Protein AF-L1IPC9-F1 (afdb_monomer)

Solvent-accessible surface area (backbone atoms only — not comparable to full-atom values): 10866 Å² total; per-residue (Å²): 131,54,62,37,58,55,37,50,68,76,40,46,69,51,54,51,52,39,42,67,74,46,66,29,32,44,68,59,52,41,53,51,52,13,59,72,69,74,42,89,61,59,70,70,60,50,30,58,56,40,72,48,65,81,76,78,36,80,90,51,86,54,63,48,53,70,66,34,49,53,52,27,55,49,71,67,50,52,89,88,63,55,58,67,61,53,51,51,51,43,51,54,53,39,51,42,52,53,47,21,54,51,37,42,66,71,31,44,66,58,53,46,51,50,34,64,76,57,67,24,33,46,71,48,50,40,52,51,51,18,63,67,37,62,84,95,44,49,64,43,84,74,62,90,60,46,61,30,59,64,46,68,50,58,85,85,58,61,55,53,57,61,66,38,49,51,51,33,48,46,76,66,51,52,86,84,65,48,42,70,61,50,48,50,54,60,71,67,55,78,118

Mean predicted aligned error: 4.65 Å

Organism: Guillardia theta (strain CCMP2712) (NCBI:txid905079)

Sequence (191 aa):
MSNADAIMKEINSEVDTFYNLSEGHIEYINHLFSEMAGQMIPPPTVFELLGVDPKSFAGKVPIATKEQFVNAIHKSIDDSDTVDQYKKVFNNQTTRLSHAKKVLGEIKDTVNSFHSKVGGDLAKIEGLFCSMAPEPNTGKPMPPGMVNALLRVSPEAKTCSAEELLACFERNLDPSDTSEELIKKINQFQP

Foldseek 3Di:
DAPLVVLCVLCVVLLVLQCVLCVQQLVLLQQLVCVLVVHRDDSVVSCVLLVHDPVVQVPHGDGGDSVSSSSSSSVSDDNPDDNVSNVVSSVVSSLLSVLLVVLLVLCLVLLVVLCVVVVQFLVLVQQLVLCVDDPPSRRPGDDQQVSCVLLVHDSPDRGDDSVSSSVSSSVPDDSPDHSVVSSVSSVPRDD

Structure (mmCIF, N/CA/C/O backbone):
data_AF-L1IPC9-F1
#
_entry.id   AF-L1IPC9-F1
#
loop_
_atom_site.group_PDB
_atom_site.id
_atom_site.type_symbol
_atom_site.label_atom_id
_atom_site.label_alt_id
_atom_site.label_comp_id
_atom_site.label_asym_id
_atom_site.label_entity_id
_atom_site.label_seq_id
_atom_site.pdbx_PDB_ins_code
_atom_site.Cartn_x
_atom_site.Cartn_y
_atom_site.Cartn_z
_atom_site.occupancy
_atom_site.B_iso_or_equiv
_atom_site.auth_seq_id
_atom_site.auth_comp_id
_atom_site.auth_asym_id
_atom_site.auth_atom_id
_atom_site.pdbx_PDB_model_num
ATOM 1 N N . MET A 1 1 ? 18.654 -4.590 -30.081 1.00 70.38 1 MET A N 1
ATOM 2 C CA . MET A 1 1 ? 18.198 -4.466 -28.684 1.00 70.38 1 MET A CA 1
ATOM 3 C C . MET A 1 1 ? 17.092 -3.438 -28.716 1.00 70.38 1 MET A C 1
ATOM 5 O O . MET A 1 1 ? 17.341 -2.373 -29.273 1.00 70.38 1 MET A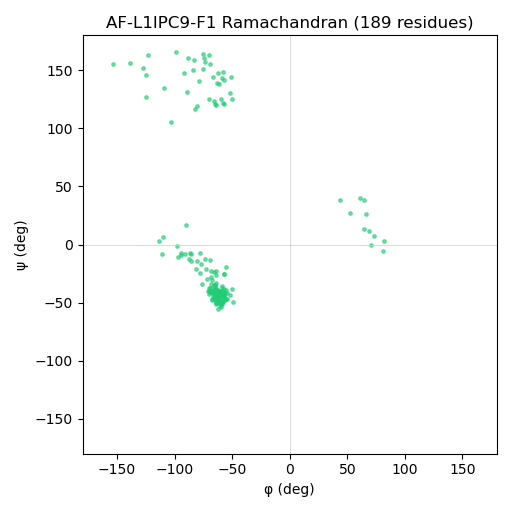 O 1
ATOM 9 N N . SER A 1 2 ? 15.879 -3.797 -28.300 1.00 90.38 2 SER A N 1
ATOM 10 C CA . SER A 1 2 ? 14.764 -2.839 -28.266 1.00 90.38 2 SER A CA 1
ATOM 11 C C . SER A 1 2 ? 14.989 -1.794 -27.162 1.00 90.38 2 SER A C 1
ATOM 13 O O . SER A 1 2 ? 15.823 -2.022 -26.279 1.00 90.38 2 SER A O 1
ATOM 15 N N . ASN A 1 3 ? 14.268 -0.664 -27.197 1.00 92.75 3 ASN A N 1
ATOM 16 C CA . ASN A 1 3 ? 14.303 0.312 -26.097 1.00 92.75 3 ASN A CA 1
ATOM 17 C C . ASN A 1 3 ? 13.904 -0.355 -24.769 1.00 92.75 3 ASN A C 1
ATOM 19 O O . ASN A 1 3 ? 14.593 -0.204 -23.763 1.00 92.75 3 ASN A O 1
ATOM 23 N N . ALA A 1 4 ? 12.866 -1.196 -24.813 1.00 93.69 4 ALA A N 1
ATOM 24 C CA . ALA A 1 4 ? 12.406 -1.995 -23.684 1.00 93.69 4 ALA A CA 1
ATOM 25 C C . ALA A 1 4 ? 13.514 -2.870 -23.081 1.00 93.69 4 ALA A C 1
ATOM 27 O O . ALA A 1 4 ? 13.720 -2.842 -21.871 1.00 93.69 4 ALA A O 1
ATOM 28 N N . ASP A 1 5 ? 14.290 -3.587 -23.901 1.00 94.44 5 ASP A N 1
ATOM 29 C CA . ASP A 1 5 ? 15.387 -4.426 -23.393 1.00 94.44 5 ASP A CA 1
ATOM 30 C C . ASP A 1 5 ? 16.490 -3.594 -22.722 1.00 94.44 5 ASP A C 1
ATOM 32 O O . ASP A 1 5 ? 17.063 -4.013 -21.714 1.00 94.44 5 ASP A O 1
ATOM 36 N N . ALA A 1 6 ? 16.797 -2.418 -23.282 1.00 94.44 6 ALA A N 1
ATOM 37 C CA . ALA A 1 6 ? 17.800 -1.516 -22.728 1.00 94.44 6 ALA A CA 1
ATOM 38 C C . ALA A 1 6 ? 17.340 -0.933 -21.384 1.00 94.44 6 ALA A C 1
ATOM 40 O O . ALA A 1 6 ? 18.093 -0.976 -20.412 1.00 94.44 6 ALA A O 1
ATOM 41 N N . ILE A 1 7 ? 16.094 -0.459 -21.305 1.00 96.25 7 ILE A N 1
ATOM 42 C CA . ILE A 1 7 ? 15.516 0.086 -20.074 1.00 96.25 7 ILE A CA 1
ATOM 43 C C . ILE A 1 7 ? 15.412 -0.998 -19.003 1.00 96.25 7 ILE A C 1
ATOM 45 O O . ILE A 1 7 ? 15.911 -0.796 -17.898 1.00 96.25 7 ILE A O 1
ATOM 49 N N . MET A 1 8 ? 14.854 -2.166 -19.333 1.00 96.50 8 MET A N 1
ATOM 50 C CA . MET A 1 8 ? 14.695 -3.277 -18.387 1.00 96.50 8 MET A CA 1
ATOM 51 C C . MET A 1 8 ? 16.018 -3.716 -17.769 1.00 96.50 8 MET A C 1
ATOM 53 O O . MET A 1 8 ? 16.076 -4.009 -16.575 1.00 96.50 8 MET A O 1
ATOM 57 N N . LYS A 1 9 ? 17.100 -3.716 -18.553 1.00 96.31 9 LYS A N 1
ATOM 58 C CA . LYS A 1 9 ? 18.439 -4.020 -18.044 1.00 96.31 9 LYS A CA 1
ATOM 59 C C . LYS A 1 9 ? 18.900 -3.015 -16.980 1.00 96.31 9 LYS A C 1
ATOM 61 O O . LYS A 1 9 ? 19.520 -3.422 -16.001 1.00 96.31 9 LYS A O 1
ATOM 66 N N . GLU A 1 10 ? 18.598 -1.734 -17.165 1.00 97.38 10 GLU A N 1
ATOM 67 C CA . GLU A 1 10 ? 19.034 -0.645 -16.281 1.00 97.38 10 GLU A CA 1
ATOM 68 C C . GLU A 1 10 ? 18.176 -0.481 -15.019 1.00 97.38 10 GLU A C 1
ATOM 70 O O . GLU A 1 10 ? 18.649 0.119 -14.052 1.00 97.38 10 GLU A O 1
ATOM 75 N N . ILE A 1 11 ? 16.936 -0.990 -15.020 1.00 96.88 11 ILE A N 1
ATOM 76 C CA . ILE A 1 11 ? 15.986 -0.872 -13.895 1.00 96.88 11 ILE A CA 1
ATOM 77 C C . ILE A 1 11 ? 15.728 -2.195 -13.162 1.00 96.88 11 ILE A C 1
ATOM 79 O O . ILE A 1 11 ? 14.842 -2.278 -12.312 1.00 96.88 11 ILE A O 1
ATOM 83 N N . ASN A 1 12 ? 16.460 -3.261 -13.496 1.00 96.00 12 ASN A N 1
ATOM 84 C CA . ASN A 1 12 ? 16.191 -4.594 -12.955 1.00 96.00 12 ASN A CA 1
ATOM 85 C C . ASN A 1 12 ? 16.266 -4.639 -11.415 1.00 96.00 12 ASN A C 1
ATOM 87 O O . ASN A 1 12 ? 15.481 -5.335 -10.774 1.00 96.00 12 ASN A O 1
ATOM 91 N N . SER A 1 13 ? 17.175 -3.874 -10.803 1.00 96.44 13 SER A N 1
ATOM 92 C CA . SER A 1 13 ? 17.264 -3.756 -9.341 1.00 96.44 13 SER A CA 1
ATOM 93 C C . SER A 1 13 ? 16.020 -3.124 -8.714 1.00 96.44 13 SER A C 1
ATOM 95 O O . SER A 1 13 ? 15.565 -3.556 -7.654 1.00 96.44 13 SER A O 1
ATOM 97 N N . GLU A 1 14 ? 15.467 -2.103 -9.357 1.00 97.19 14 GLU A N 1
ATOM 98 C CA . GLU A 1 14 ? 14.291 -1.358 -8.926 1.00 97.19 14 GLU A CA 1
ATOM 99 C C . GLU A 1 14 ? 13.030 -2.220 -9.043 1.00 97.19 14 GLU A C 1
ATOM 101 O O . GLU A 1 14 ? 12.235 -2.277 -8.102 1.00 97.19 14 GLU A O 1
ATOM 106 N N . VAL A 1 15 ? 12.904 -2.962 -10.150 1.00 96.94 15 VAL A N 1
ATOM 107 C CA . VAL A 1 15 ? 11.853 -3.968 -10.370 1.00 96.94 15 VAL A CA 1
ATOM 108 C C . VAL A 1 15 ? 11.883 -5.023 -9.263 1.00 96.94 15 VAL A C 1
ATOM 110 O O . VAL A 1 15 ? 10.853 -5.300 -8.645 1.00 96.94 15 VAL A O 1
ATOM 113 N N . ASP A 1 16 ? 13.063 -5.567 -8.958 1.00 96.94 16 ASP A N 1
ATOM 114 C CA . ASP A 1 16 ? 13.240 -6.584 -7.918 1.00 96.94 16 ASP A CA 1
ATOM 115 C C . ASP A 1 16 ? 12.907 -6.053 -6.522 1.00 96.94 16 ASP A C 1
ATOM 117 O O . ASP A 1 16 ? 12.197 -6.705 -5.754 1.00 96.94 16 ASP A O 1
ATOM 121 N N . THR A 1 17 ? 13.386 -4.851 -6.204 1.00 97.06 17 THR A N 1
ATOM 122 C CA . THR A 1 17 ? 13.129 -4.193 -4.918 1.00 97.06 17 THR A CA 1
ATOM 123 C C . THR A 1 17 ? 11.636 -3.955 -4.721 1.00 97.06 17 THR A C 1
ATOM 125 O O . THR A 1 17 ? 11.080 -4.315 -3.682 1.00 97.06 17 THR A O 1
ATOM 128 N N . PHE A 1 18 ? 10.965 -3.401 -5.732 1.00 97.50 18 PHE A N 1
ATOM 129 C CA . PHE A 1 18 ? 9.531 -3.155 -5.674 1.00 97.50 18 PHE A CA 1
ATOM 130 C C . PHE A 1 18 ? 8.726 -4.448 -5.569 1.00 97.50 18 PHE A C 1
ATOM 132 O O . PHE A 1 18 ? 7.817 -4.533 -4.742 1.00 97.50 18 PHE A O 1
ATOM 139 N N . TYR A 1 19 ? 9.051 -5.468 -6.366 1.00 96.94 19 TYR A N 1
ATOM 140 C CA . TYR A 1 19 ? 8.331 -6.737 -6.316 1.00 96.94 19 TYR A CA 1
ATOM 141 C C . TYR A 1 19 ? 8.461 -7.404 -4.941 1.00 96.94 19 TYR A C 1
ATOM 143 O O . TYR A 1 19 ? 7.468 -7.864 -4.385 1.00 96.94 19 TYR A O 1
ATOM 151 N N . ASN A 1 20 ? 9.660 -7.400 -4.354 1.00 95.88 20 ASN A N 1
ATOM 152 C CA . ASN A 1 20 ? 9.884 -7.975 -3.028 1.00 95.88 20 ASN A CA 1
ATOM 153 C C . ASN A 1 20 ? 9.134 -7.214 -1.926 1.00 95.88 20 ASN A C 1
ATOM 155 O O . ASN A 1 20 ? 8.606 -7.838 -1.014 1.00 95.88 20 ASN A O 1
ATOM 159 N N . LEU A 1 21 ? 9.059 -5.881 -2.011 1.00 94.38 21 LEU A N 1
ATOM 160 C CA . LEU A 1 21 ? 8.292 -5.073 -1.058 1.00 94.38 21 LEU A CA 1
ATOM 161 C C . LEU A 1 21 ? 6.781 -5.246 -1.234 1.00 94.38 21 LEU A C 1
ATOM 163 O O . LEU A 1 21 ? 6.043 -5.281 -0.255 1.00 94.38 21 LEU A O 1
ATOM 167 N N . SER A 1 22 ? 6.307 -5.314 -2.475 1.00 93.81 22 SER A N 1
ATOM 168 C CA . SER A 1 22 ? 4.881 -5.451 -2.781 1.00 93.81 22 SER A CA 1
ATOM 169 C C . SER A 1 22 ? 4.372 -6.878 -2.664 1.00 93.81 22 SER A C 1
ATOM 171 O O . SER A 1 22 ? 3.162 -7.067 -2.676 1.00 93.81 22 SER A O 1
ATOM 173 N N . GLU A 1 23 ? 5.262 -7.869 -2.592 1.00 93.06 23 GLU A N 1
ATOM 174 C CA . GLU A 1 23 ? 4.936 -9.299 -2.564 1.00 93.06 23 GLU A CA 1
ATOM 175 C C . GLU A 1 23 ? 4.011 -9.719 -3.724 1.00 93.06 23 GLU A C 1
ATOM 177 O O . GLU A 1 23 ? 3.237 -10.667 -3.623 1.00 93.06 23 GLU A O 1
ATOM 182 N N . GLY A 1 24 ? 4.075 -8.988 -4.843 1.00 92.19 24 GLY A N 1
ATOM 183 C CA . GLY A 1 24 ? 3.225 -9.209 -6.011 1.00 92.19 24 GLY A CA 1
ATOM 184 C C . GLY A 1 24 ? 1.765 -8.767 -5.846 1.00 92.19 24 GLY A C 1
ATOM 185 O O . GLY A 1 24 ? 0.956 -9.042 -6.733 1.00 92.19 24 GLY A O 1
ATOM 186 N N . HIS A 1 25 ? 1.390 -8.089 -4.755 1.00 91.25 25 HIS A N 1
ATOM 187 C CA . HIS A 1 25 ? 0.023 -7.604 -4.558 1.00 91.25 25 HIS A CA 1
ATOM 188 C C . HIS A 1 25 ? -0.407 -6.672 -5.698 1.00 91.25 25 HIS A C 1
ATOM 190 O O . HIS A 1 25 ? 0.197 -5.619 -5.933 1.00 91.25 25 HIS A O 1
ATOM 196 N N . ILE A 1 26 ? -1.498 -7.038 -6.380 1.00 90.81 26 ILE A N 1
ATOM 197 C CA . ILE A 1 26 ? -1.935 -6.335 -7.595 1.00 90.81 26 ILE A CA 1
ATOM 198 C C . ILE A 1 26 ? -2.325 -4.883 -7.317 1.00 90.81 26 ILE A C 1
ATOM 200 O O . ILE A 1 26 ? -2.180 -4.036 -8.188 1.00 90.81 26 ILE A O 1
ATOM 204 N N . GLU A 1 27 ? -2.752 -4.557 -6.104 1.00 88.44 27 GLU A N 1
ATOM 205 C CA . GLU A 1 27 ? -3.030 -3.175 -5.728 1.00 88.44 27 GLU A CA 1
ATOM 206 C C . GLU A 1 27 ? -1.796 -2.269 -5.836 1.00 88.44 27 GLU A C 1
ATOM 208 O O . GLU A 1 27 ? -1.854 -1.223 -6.483 1.00 88.44 27 GLU A O 1
ATOM 213 N N . TYR A 1 28 ? -0.663 -2.681 -5.262 1.00 92.44 28 TYR A N 1
ATOM 214 C CA . TYR A 1 28 ? 0.574 -1.906 -5.351 1.00 92.44 28 TYR A CA 1
ATOM 215 C C . TYR A 1 28 ? 1.070 -1.834 -6.794 1.00 92.44 28 TYR A C 1
ATOM 217 O O . TYR A 1 28 ? 1.488 -0.770 -7.249 1.00 92.44 28 TYR A O 1
ATOM 225 N N . ILE A 1 29 ? 0.959 -2.940 -7.534 1.00 94.94 29 ILE A N 1
ATOM 226 C CA . ILE A 1 29 ? 1.291 -2.984 -8.961 1.00 94.94 29 ILE A CA 1
ATOM 227 C C . ILE A 1 29 ? 0.397 -2.023 -9.766 1.00 94.94 29 ILE A C 1
ATOM 229 O O . ILE A 1 29 ? 0.891 -1.306 -10.631 1.00 94.94 29 ILE A O 1
ATOM 233 N N . ASN A 1 30 ? -0.900 -1.942 -9.460 1.00 93.00 30 ASN A N 1
ATOM 234 C CA . ASN A 1 30 ? -1.822 -1.019 -10.119 1.00 93.00 30 ASN A CA 1
ATOM 235 C C . ASN A 1 30 ? -1.454 0.447 -9.853 1.00 93.00 30 ASN A C 1
ATOM 237 O O . ASN A 1 30 ? -1.492 1.265 -10.771 1.00 93.00 30 ASN A O 1
ATOM 241 N N . HIS A 1 31 ? -1.054 0.782 -8.623 1.00 92.25 31 HIS A N 1
ATOM 242 C CA . HIS A 1 31 ? -0.553 2.121 -8.305 1.00 92.25 31 HIS A CA 1
ATOM 243 C C . HIS A 1 31 ? 0.724 2.462 -9.075 1.00 92.25 31 HIS A C 1
ATOM 245 O O . HIS A 1 31 ? 0.827 3.571 -9.594 1.00 92.25 31 HIS A O 1
ATOM 251 N N . LEU A 1 32 ? 1.653 1.510 -9.195 1.00 95.56 32 LEU A N 1
ATOM 252 C CA . LEU A 1 32 ? 2.869 1.683 -9.987 1.00 95.56 32 LEU A CA 1
ATOM 253 C C . LEU A 1 32 ? 2.537 1.981 -11.454 1.00 95.56 32 LEU A C 1
ATOM 255 O O . LEU A 1 32 ? 2.976 3.003 -11.974 1.00 95.56 32 LEU A O 1
ATOM 259 N N . PHE A 1 33 ? 1.722 1.144 -12.103 1.00 95.06 33 PHE A N 1
ATOM 260 C CA . PHE A 1 33 ? 1.350 1.362 -13.504 1.00 95.06 33 PHE A CA 1
ATOM 261 C C . PHE A 1 33 ? 0.535 2.643 -13.704 1.00 95.06 33 PHE A C 1
ATOM 263 O O . PHE A 1 33 ? 0.718 3.331 -14.704 1.00 95.06 33 PHE A O 1
ATOM 270 N N . SER A 1 34 ? -0.320 3.005 -12.746 1.00 94.06 34 SER A N 1
ATOM 271 C CA . SER A 1 34 ? -1.052 4.274 -12.796 1.00 94.06 34 SER A CA 1
ATOM 272 C C . SER A 1 34 ? -0.115 5.485 -12.737 1.00 94.06 34 SER A C 1
ATOM 274 O O . SER A 1 34 ? -0.321 6.462 -13.454 1.00 94.06 34 SER A O 1
ATOM 276 N N . GLU A 1 35 ? 0.939 5.432 -11.916 1.00 93.81 35 GLU A N 1
ATOM 277 C CA . GLU A 1 35 ? 1.947 6.498 -11.886 1.00 93.81 35 GLU A CA 1
ATOM 278 C C . GLU A 1 35 ? 2.774 6.527 -13.178 1.00 93.81 35 GLU A C 1
ATOM 280 O O . GLU A 1 35 ? 2.999 7.609 -13.715 1.00 93.81 35 GLU A O 1
ATOM 285 N N . MET A 1 36 ? 3.153 5.363 -13.721 1.00 92.88 36 MET A N 1
ATOM 286 C CA . MET A 1 36 ? 3.843 5.272 -15.017 1.00 92.88 36 MET A CA 1
ATOM 287 C C . MET A 1 36 ? 3.014 5.894 -16.147 1.00 92.88 36 MET A C 1
ATOM 289 O O . MET A 1 36 ? 3.539 6.674 -16.935 1.00 92.88 36 MET A O 1
ATOM 293 N N . ALA A 1 37 ? 1.709 5.615 -16.187 1.00 91.38 37 ALA A N 1
ATOM 294 C CA . ALA A 1 37 ? 0.798 6.167 -17.188 1.00 91.38 37 ALA A CA 1
ATOM 295 C C . ALA A 1 37 ? 0.375 7.623 -16.917 1.00 91.38 37 ALA A C 1
ATOM 297 O O . ALA A 1 37 ? -0.333 8.216 -17.733 1.00 91.38 37 ALA A O 1
ATOM 298 N N . GLY A 1 38 ? 0.741 8.193 -15.762 1.00 90.38 38 GLY A N 1
ATOM 299 C CA . GLY A 1 38 ? 0.318 9.530 -15.335 1.00 90.38 38 GLY A CA 1
ATOM 300 C C . GLY A 1 38 ? -1.191 9.673 -15.087 1.00 90.38 38 GLY A C 1
ATOM 301 O O . GLY A 1 38 ? -1.692 10.792 -14.975 1.00 90.38 38 GLY A O 1
ATOM 302 N N . GLN A 1 39 ? -1.927 8.563 -15.015 1.00 91.75 39 GLN A N 1
ATOM 303 C CA . GLN A 1 39 ? -3.374 8.526 -14.822 1.00 91.75 39 GLN A CA 1
ATOM 304 C C . GLN A 1 39 ? -3.795 7.223 -14.146 1.00 91.75 39 GLN A C 1
ATOM 306 O O . GLN A 1 39 ? -3.128 6.200 -14.263 1.00 91.75 39 GLN A O 1
ATOM 311 N N . MET A 1 40 ? -4.936 7.242 -13.460 1.00 89.94 40 MET A N 1
ATOM 312 C CA . MET A 1 40 ? -5.465 6.039 -12.822 1.00 89.94 40 MET A CA 1
ATOM 313 C C . MET A 1 40 ? -5.828 4.988 -13.873 1.00 89.94 40 MET A C 1
ATOM 315 O O . MET A 1 40 ? -6.710 5.213 -14.704 1.00 89.94 40 MET A O 1
ATOM 319 N N . ILE A 1 41 ? -5.187 3.824 -13.792 1.00 91.31 41 ILE A N 1
ATOM 320 C CA . ILE A 1 41 ? -5.518 2.681 -14.635 1.00 91.31 41 ILE A CA 1
ATOM 321 C C . ILE A 1 41 ? -6.606 1.849 -13.939 1.00 91.31 41 ILE A C 1
ATOM 323 O O . ILE A 1 41 ? -6.490 1.526 -12.751 1.00 91.31 41 ILE A O 1
ATOM 327 N N . PRO A 1 42 ? -7.689 1.488 -14.647 1.00 88.31 42 PRO A N 1
ATOM 328 C CA . PRO A 1 42 ? -8.693 0.585 -14.108 1.00 88.31 42 PRO A CA 1
ATOM 329 C C . PRO A 1 42 ? -8.092 -0.798 -13.790 1.00 88.31 42 PRO A C 1
ATOM 331 O O . PRO A 1 42 ? -7.377 -1.352 -14.628 1.00 88.31 42 PRO A O 1
ATOM 334 N N . PRO A 1 43 ? -8.447 -1.434 -12.654 1.00 86.62 43 PRO A N 1
ATOM 335 C CA . PRO A 1 43 ? -7.939 -2.763 -12.303 1.00 86.62 43 PRO A CA 1
ATOM 336 C C . PRO A 1 43 ? -8.066 -3.834 -13.407 1.00 86.62 43 PRO A C 1
ATOM 338 O O . PRO A 1 43 ? -7.117 -4.598 -13.575 1.00 86.62 43 PRO A O 1
ATOM 341 N N . PRO A 1 44 ? -9.157 -3.891 -14.210 1.00 88.56 44 PRO A N 1
ATOM 342 C CA . PRO A 1 44 ? -9.254 -4.830 -15.332 1.00 88.56 44 PRO A CA 1
ATOM 343 C C . PRO A 1 44 ? -8.107 -4.725 -16.341 1.00 88.56 44 PRO A C 1
ATOM 345 O O . PRO A 1 44 ? -7.608 -5.749 -16.799 1.00 88.56 44 PRO A O 1
ATOM 348 N N . THR A 1 45 ? -7.651 -3.508 -16.639 1.00 90.94 45 THR A N 1
ATOM 349 C CA . THR A 1 45 ? -6.545 -3.264 -17.572 1.00 90.94 45 THR A CA 1
ATOM 350 C C . THR A 1 45 ? -5.221 -3.776 -17.006 1.00 90.94 45 THR A C 1
ATOM 352 O O . THR A 1 45 ? -4.422 -4.355 -17.736 1.00 90.94 45 THR A O 1
ATOM 355 N N . VAL A 1 46 ? -4.997 -3.639 -15.695 1.00 91.88 46 VAL A N 1
ATOM 356 C CA . VAL A 1 46 ? -3.795 -4.189 -15.046 1.00 91.88 46 VAL A CA 1
ATOM 357 C C . VAL A 1 46 ? -3.825 -5.715 -14.996 1.00 91.88 46 VAL A C 1
ATOM 359 O O . VAL A 1 46 ? -2.795 -6.344 -15.226 1.00 91.88 46 VAL A O 1
ATOM 362 N N . PHE A 1 47 ? -4.989 -6.331 -14.768 1.00 91.50 47 PHE A N 1
ATOM 363 C CA . PHE A 1 47 ? -5.121 -7.789 -14.861 1.00 91.50 47 PHE A CA 1
ATOM 364 C C . PHE A 1 47 ? -4.791 -8.303 -16.266 1.00 91.50 47 PHE A C 1
ATOM 366 O O . PHE A 1 47 ? -4.048 -9.275 -16.396 1.00 91.50 47 PHE A O 1
ATOM 373 N N . GLU A 1 48 ? -5.286 -7.631 -17.308 1.00 91.44 48 GLU A N 1
ATOM 374 C CA . GLU A 1 48 ? -4.970 -7.964 -18.699 1.00 91.44 48 GLU A CA 1
ATOM 375 C C . GLU A 1 48 ? -3.471 -7.819 -18.992 1.00 91.44 48 GLU A C 1
ATOM 377 O O . GLU A 1 48 ? -2.856 -8.741 -19.533 1.00 91.44 48 GLU A O 1
ATOM 382 N N . LEU A 1 49 ? -2.860 -6.710 -18.565 1.00 92.38 49 LEU A N 1
ATOM 383 C CA . LEU A 1 49 ? -1.432 -6.451 -18.756 1.00 92.38 49 LEU A CA 1
ATOM 384 C C . LEU A 1 49 ? -0.555 -7.525 -18.088 1.00 92.38 49 LEU A C 1
ATOM 386 O O . LEU A 1 49 ? 0.392 -8.030 -18.700 1.00 92.38 49 LEU A O 1
ATOM 390 N N . LEU A 1 50 ? -0.910 -7.912 -16.859 1.00 92.94 50 LEU A N 1
ATOM 391 C CA . LEU A 1 50 ? -0.249 -8.977 -16.098 1.00 92.94 50 LEU A CA 1
ATOM 392 C C . LEU A 1 50 ?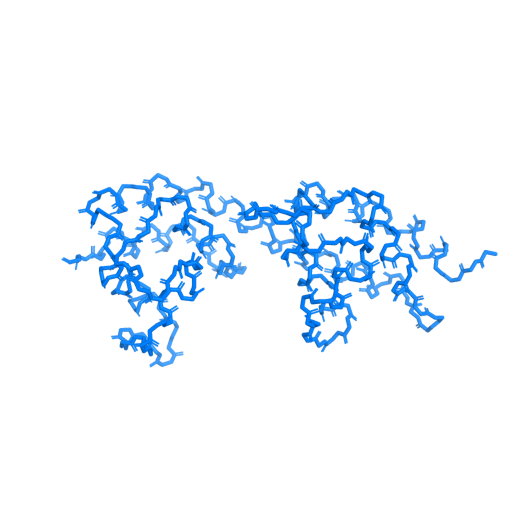 -0.580 -10.385 -16.622 1.00 92.94 50 LEU A C 1
ATOM 394 O O . LEU A 1 50 ? 0.073 -11.352 -16.227 1.00 92.94 50 LEU A O 1
ATOM 398 N N . GLY A 1 51 ? -1.583 -10.524 -17.495 1.00 89.81 51 GLY A N 1
ATOM 399 C CA . GLY A 1 51 ? -2.068 -11.816 -17.973 1.00 89.81 51 GLY A CA 1
ATOM 400 C C . GLY A 1 51 ? -2.675 -12.669 -16.859 1.00 89.81 51 GLY A C 1
ATOM 401 O O . GLY A 1 51 ? -2.453 -13.881 -16.823 1.00 89.81 51 GLY A O 1
ATOM 402 N N . VAL A 1 52 ? -3.395 -12.044 -15.923 1.00 86.25 52 VAL A N 1
ATOM 403 C CA . VAL A 1 52 ? -4.017 -12.732 -14.788 1.00 86.25 52 VAL A CA 1
ATOM 404 C C . VAL A 1 52 ? -5.531 -12.780 -14.946 1.00 86.25 52 VAL A C 1
ATOM 406 O O . VAL A 1 52 ? -6.160 -11.773 -15.255 1.00 86.25 52 VAL A O 1
ATOM 409 N N . ASP A 1 53 ? -6.130 -13.945 -14.695 1.00 83.69 53 ASP A N 1
ATOM 410 C CA . ASP A 1 53 ? -7.584 -14.090 -14.651 1.00 83.69 53 ASP A CA 1
ATOM 411 C C . ASP A 1 53 ? -8.109 -13.664 -13.267 1.00 83.69 53 ASP A C 1
ATOM 413 O O . ASP A 1 53 ? -7.826 -14.335 -12.277 1.00 83.69 53 ASP A O 1
ATOM 417 N N . PRO A 1 54 ? -8.934 -12.608 -13.150 1.00 74.31 54 PRO A N 1
ATOM 418 C CA . PRO A 1 54 ? -9.500 -12.192 -11.866 1.00 74.31 54 PRO A CA 1
ATOM 419 C C . PRO A 1 54 ? -10.291 -13.305 -11.160 1.00 74.31 54 PRO A C 1
ATOM 421 O O . PRO A 1 54 ? -10.419 -13.310 -9.933 1.00 74.31 54 PRO A O 1
ATOM 424 N N . LYS A 1 55 ? -10.820 -14.275 -11.918 1.00 78.62 55 LYS A N 1
ATOM 425 C CA . LYS A 1 55 ? -11.566 -15.417 -11.375 1.00 78.62 55 LYS A CA 1
ATOM 426 C C . LYS A 1 55 ? -10.665 -16.425 -10.667 1.00 78.62 55 LYS A C 1
ATOM 428 O O . LYS A 1 55 ? -11.161 -17.165 -9.817 1.00 78.62 55 LYS A O 1
ATOM 433 N N . SER A 1 56 ? -9.360 -16.445 -10.954 1.00 74.25 56 SER A N 1
ATOM 434 C CA . SER A 1 56 ? -8.427 -17.381 -10.315 1.00 74.25 56 SER A CA 1
ATOM 435 C C . SER A 1 56 ? -8.193 -17.079 -8.836 1.00 74.25 56 SER A C 1
ATOM 437 O O . SER A 1 56 ? -7.643 -17.912 -8.119 1.00 74.25 56 SER A O 1
ATOM 439 N N . PHE A 1 57 ? -8.611 -15.905 -8.358 1.00 70.75 57 PHE A N 1
ATOM 440 C CA . PHE A 1 57 ? -8.330 -15.479 -6.994 1.00 70.75 57 PHE A CA 1
ATOM 441 C C . PHE A 1 57 ? -9.338 -15.970 -5.957 1.00 70.75 57 PHE A C 1
ATOM 443 O O . PHE A 1 57 ? -9.011 -15.931 -4.781 1.00 70.75 57 PHE A O 1
ATOM 450 N N . ALA A 1 58 ? -10.513 -16.487 -6.339 1.00 64.81 58 ALA A N 1
ATOM 451 C CA . ALA A 1 58 ? -11.475 -17.132 -5.426 1.00 64.81 58 ALA A CA 1
ATOM 452 C C . ALA A 1 58 ? -11.711 -16.389 -4.083 1.00 64.81 58 ALA A C 1
ATOM 454 O O . ALA A 1 58 ? -11.817 -17.015 -3.029 1.00 64.81 58 ALA A O 1
ATOM 455 N N . GLY A 1 59 ? -11.750 -15.051 -4.107 1.00 62.34 59 GLY A N 1
ATOM 456 C CA . GLY A 1 59 ? -11.923 -14.212 -2.910 1.00 62.34 59 GLY A CA 1
ATOM 457 C C . GLY A 1 59 ? -10.653 -13.958 -2.083 1.00 62.34 59 GLY A C 1
ATOM 458 O O . GLY A 1 59 ? -10.726 -13.305 -1.048 1.00 62.34 59 GLY A O 1
ATOM 459 N N . LYS A 1 60 ? -9.490 -14.442 -2.524 1.00 68.31 60 LYS A N 1
ATOM 460 C CA . LYS A 1 60 ? -8.175 -14.111 -1.962 1.00 68.31 60 LYS A CA 1
ATOM 461 C C . LYS A 1 60 ? -7.653 -12.801 -2.536 1.00 68.31 60 LYS A C 1
ATOM 463 O O . LYS A 1 60 ? -8.043 -12.382 -3.627 1.00 68.31 60 LYS A O 1
ATOM 468 N N . VAL A 1 61 ? -6.719 -12.189 -1.810 1.00 71.62 61 VAL A N 1
ATOM 469 C CA . VAL A 1 61 ? -6.004 -11.007 -2.290 1.00 71.62 61 VAL A CA 1
ATOM 470 C C . VAL A 1 61 ? -5.258 -11.374 -3.580 1.00 71.62 61 VAL A C 1
ATOM 472 O O . VAL A 1 61 ? -4.507 -12.352 -3.585 1.00 71.62 61 VAL A O 1
ATOM 475 N N . PRO A 1 62 ? -5.472 -10.637 -4.679 1.00 82.81 62 PRO A N 1
ATOM 476 C CA . PRO A 1 62 ? -4.853 -10.957 -5.949 1.00 82.81 62 PRO A CA 1
ATOM 477 C C . PRO A 1 62 ? -3.344 -10.683 -5.921 1.00 82.81 62 PRO A C 1
ATOM 479 O O . PRO A 1 62 ? -2.913 -9.570 -5.606 1.00 82.81 62 PRO A O 1
ATOM 482 N N . ILE A 1 63 ? -2.555 -11.707 -6.258 1.00 89.38 63 ILE A N 1
ATOM 483 C CA . ILE A 1 63 ? -1.086 -11.682 -6.287 1.00 89.38 63 ILE A CA 1
ATOM 484 C C . ILE A 1 63 ? -0.613 -12.104 -7.681 1.00 89.38 63 ILE A C 1
ATOM 486 O O . ILE A 1 63 ? -1.013 -13.159 -8.177 1.00 89.38 63 ILE A O 1
ATOM 490 N N . ALA A 1 64 ? 0.231 -11.285 -8.302 1.00 92.31 64 ALA A N 1
ATOM 491 C CA . ALA A 1 64 ? 0.921 -11.596 -9.548 1.00 92.31 64 ALA A CA 1
ATOM 492 C C . ALA A 1 64 ? 2.286 -12.233 -9.264 1.00 92.31 64 ALA A C 1
ATOM 494 O O . ALA A 1 64 ? 2.941 -11.896 -8.279 1.00 92.31 64 ALA A O 1
ATOM 495 N N . THR A 1 65 ? 2.741 -13.129 -10.139 1.00 94.12 65 THR A N 1
ATOM 496 C CA . THR A 1 65 ? 4.102 -13.672 -10.059 1.00 94.12 65 THR A CA 1
ATOM 497 C C . THR A 1 65 ? 5.136 -12.643 -10.518 1.00 94.12 65 THR A C 1
ATOM 499 O O . THR A 1 65 ? 4.829 -11.711 -11.266 1.00 94.12 65 THR A O 1
ATOM 502 N N . LYS A 1 66 ? 6.403 -12.842 -10.130 1.00 95.44 66 LYS A N 1
ATOM 503 C CA . LYS A 1 66 ? 7.513 -11.982 -10.567 1.00 95.44 66 LYS A CA 1
ATOM 504 C C . LYS A 1 66 ? 7.636 -11.958 -12.086 1.00 95.44 66 LYS A C 1
ATOM 506 O O . LYS A 1 66 ? 7.854 -10.905 -12.665 1.00 95.44 66 LYS A O 1
ATOM 511 N N . GLU A 1 67 ? 7.452 -13.107 -12.728 1.00 95.94 67 GLU A N 1
ATOM 512 C CA . GLU A 1 67 ? 7.478 -13.220 -14.185 1.00 95.94 67 GLU A CA 1
ATOM 513 C C . GLU A 1 67 ? 6.342 -12.420 -14.838 1.00 95.94 67 GLU A C 1
ATOM 515 O O . GLU A 1 67 ? 6.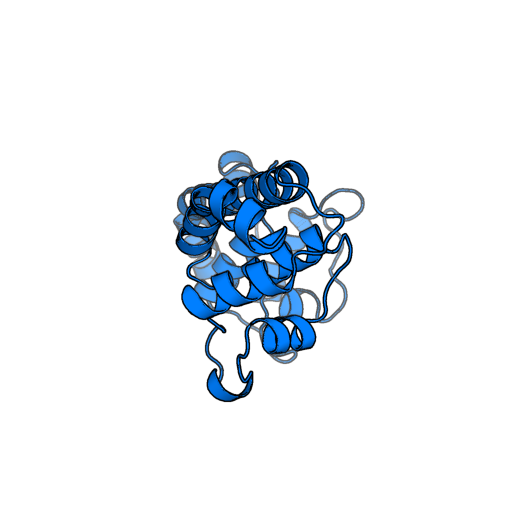593 -11.658 -15.768 1.00 95.94 67 GLU A O 1
ATOM 520 N N . GLN A 1 68 ? 5.110 -12.529 -14.326 1.00 95.56 68 GLN A N 1
ATOM 521 C CA . GLN A 1 68 ? 3.976 -11.733 -14.810 1.00 95.56 68 GLN A CA 1
ATOM 522 C C . GLN A 1 68 ? 4.242 -10.234 -14.665 1.00 95.56 68 GLN A C 1
ATOM 524 O O . GLN A 1 68 ? 4.000 -9.473 -15.599 1.00 95.56 68 GLN A O 1
ATOM 529 N N . PHE A 1 69 ? 4.787 -9.821 -13.520 1.00 97.00 69 PHE A N 1
ATOM 530 C CA . PHE A 1 69 ? 5.140 -8.433 -13.259 1.00 97.00 69 PHE A CA 1
ATOM 531 C C . PHE A 1 69 ? 6.235 -7.918 -14.204 1.00 97.00 69 PHE A C 1
ATOM 533 O O . PHE A 1 69 ? 6.038 -6.904 -14.867 1.00 97.00 69 PHE A O 1
ATOM 540 N N . VAL A 1 70 ? 7.353 -8.637 -14.335 1.00 96.56 70 VAL A N 1
ATOM 541 C CA . VAL A 1 70 ? 8.463 -8.278 -15.239 1.00 96.56 70 VAL A CA 1
ATOM 542 C C . VAL A 1 70 ? 7.980 -8.176 -16.687 1.00 96.56 70 VAL A C 1
ATOM 544 O O . VAL A 1 70 ? 8.296 -7.207 -17.375 1.00 96.56 70 VAL A O 1
ATOM 547 N N . ASN A 1 71 ? 7.167 -9.136 -17.135 1.00 96.00 71 ASN A N 1
ATOM 548 C CA . ASN A 1 71 ? 6.596 -9.124 -18.480 1.00 96.00 71 ASN A CA 1
ATOM 549 C C . ASN A 1 71 ? 5.639 -7.942 -18.692 1.00 96.00 71 ASN A C 1
ATOM 551 O O . ASN A 1 71 ? 5.611 -7.373 -19.780 1.00 96.00 71 ASN A O 1
ATOM 555 N N . ALA A 1 72 ? 4.863 -7.564 -17.676 1.00 96.12 72 ALA A N 1
ATOM 556 C CA . ALA A 1 72 ? 3.975 -6.408 -17.735 1.00 96.12 72 ALA A CA 1
ATOM 557 C C . ALA A 1 72 ? 4.747 -5.084 -17.843 1.00 96.12 72 ALA A C 1
ATOM 559 O O . ALA A 1 72 ? 4.360 -4.240 -18.644 1.00 96.12 72 ALA A O 1
ATOM 560 N N . ILE A 1 73 ? 5.853 -4.929 -17.103 1.00 96.44 73 ILE A N 1
ATOM 561 C CA . ILE A 1 73 ? 6.727 -3.747 -17.213 1.00 96.44 73 ILE A CA 1
ATOM 562 C C . ILE A 1 73 ? 7.382 -3.694 -18.593 1.00 96.44 73 ILE A C 1
ATOM 564 O O . ILE A 1 73 ? 7.377 -2.651 -19.232 1.00 96.44 73 ILE A O 1
ATOM 568 N N . HIS A 1 74 ? 7.896 -4.821 -19.098 1.00 95.44 74 HIS A N 1
ATOM 569 C CA . HIS A 1 74 ? 8.494 -4.861 -20.438 1.00 95.44 74 HIS A CA 1
ATOM 570 C C . HIS A 1 74 ? 7.493 -4.419 -21.518 1.00 95.44 74 HIS A C 1
ATOM 572 O O . HIS A 1 74 ? 7.828 -3.596 -22.365 1.00 95.44 74 HIS A O 1
ATOM 578 N N . LYS A 1 75 ? 6.240 -4.889 -21.433 1.00 93.31 75 LYS A N 1
ATOM 579 C CA . LYS A 1 75 ? 5.151 -4.511 -22.350 1.00 93.31 75 LYS A CA 1
ATOM 580 C C . LYS A 1 75 ? 4.681 -3.063 -22.219 1.00 93.31 75 LYS A C 1
ATOM 582 O O . LYS A 1 75 ? 4.046 -2.579 -23.149 1.00 93.31 75 LYS A O 1
ATOM 587 N N . SER A 1 76 ? 4.905 -2.414 -21.077 1.00 92.81 76 SER A N 1
ATOM 588 C CA . SER A 1 76 ? 4.464 -1.034 -20.858 1.00 92.81 76 SER A CA 1
ATOM 589 C C . SER A 1 76 ? 5.470 0.006 -21.344 1.00 92.81 76 SER A C 1
ATOM 591 O O . SER A 1 76 ? 5.152 1.186 -21.287 1.00 92.81 76 SER A O 1
ATOM 593 N N . ILE A 1 77 ? 6.671 -0.411 -21.760 1.00 93.69 77 ILE A N 1
ATOM 594 C CA . ILE A 1 77 ? 7.716 0.499 -22.229 1.00 93.69 77 ILE A CA 1
ATOM 595 C C . ILE A 1 77 ? 7.453 0.902 -23.676 1.00 93.69 77 ILE A C 1
ATOM 597 O O . ILE A 1 77 ? 7.500 0.065 -24.580 1.00 93.69 77 ILE A O 1
ATOM 601 N N . ASP A 1 78 ? 7.266 2.201 -23.885 1.00 91.81 78 ASP A N 1
ATOM 602 C CA . ASP A 1 78 ? 7.153 2.805 -25.207 1.00 91.81 78 ASP A CA 1
ATOM 603 C C . ASP A 1 78 ? 8.529 3.214 -25.769 1.00 91.81 78 ASP A C 1
ATOM 605 O O . ASP A 1 78 ? 9.519 3.400 -25.057 1.00 91.81 78 ASP A O 1
ATOM 609 N N . ASP A 1 79 ? 8.616 3.406 -27.087 1.00 89.19 79 ASP A N 1
ATOM 610 C CA . ASP A 1 79 ? 9.868 3.812 -27.749 1.00 89.19 79 ASP A CA 1
ATOM 611 C C . ASP A 1 79 ? 10.364 5.204 -27.310 1.00 89.19 79 ASP A C 1
ATOM 613 O O . ASP A 1 79 ? 11.553 5.503 -27.427 1.00 89.19 79 ASP A O 1
ATOM 617 N N . SER A 1 80 ? 9.468 6.063 -26.811 1.00 92.44 80 SER A N 1
ATOM 618 C CA . SER A 1 80 ? 9.799 7.400 -26.298 1.00 92.44 80 SER A CA 1
ATOM 619 C C . SER A 1 80 ? 10.235 7.420 -24.835 1.00 92.44 80 SER A C 1
ATOM 621 O O . SER A 1 80 ? 10.634 8.475 -24.336 1.00 92.44 80 SER A O 1
ATOM 623 N N . ASP A 1 81 ? 10.122 6.292 -24.141 1.00 93.88 81 ASP A N 1
ATOM 624 C CA . ASP A 1 81 ? 10.412 6.213 -22.720 1.00 93.88 81 ASP A CA 1
ATOM 625 C C . ASP A 1 81 ? 11.910 6.258 -22.424 1.00 93.88 81 ASP A C 1
ATOM 627 O O . ASP A 1 81 ? 12.762 5.899 -23.240 1.00 93.88 81 ASP A O 1
ATOM 631 N N . THR A 1 82 ? 12.228 6.666 -21.198 1.00 94.88 82 THR A N 1
ATOM 632 C CA . THR A 1 82 ? 13.596 6.807 -20.698 1.00 94.88 82 THR A CA 1
ATOM 633 C C . THR A 1 82 ? 13.788 6.065 -19.381 1.00 94.88 82 THR A C 1
ATOM 635 O O . THR A 1 82 ? 12.876 5.954 -18.563 1.00 94.88 82 THR A O 1
ATOM 638 N N . VAL A 1 83 ? 15.020 5.620 -19.123 1.00 95.81 83 VAL A N 1
ATOM 639 C CA . VAL A 1 83 ? 15.402 4.964 -17.859 1.00 95.81 83 VAL A CA 1
ATOM 640 C C . VAL A 1 83 ? 15.047 5.825 -16.640 1.00 95.81 83 VAL A C 1
ATOM 642 O O . VAL A 1 83 ? 14.525 5.309 -15.653 1.00 95.81 83 VAL A O 1
ATOM 645 N N . ASP A 1 84 ? 15.288 7.136 -16.709 1.00 95.88 84 ASP A N 1
ATOM 646 C CA . ASP A 1 84 ? 15.073 8.055 -15.585 1.00 95.88 84 ASP A CA 1
ATOM 647 C C . ASP A 1 84 ? 13.597 8.171 -15.187 1.00 95.88 84 ASP A C 1
ATOM 649 O O . ASP A 1 84 ? 13.292 8.274 -13.997 1.00 95.88 84 ASP A O 1
ATOM 653 N N . GLN A 1 85 ? 12.670 8.107 -16.152 1.00 94.38 85 GLN A N 1
ATOM 654 C CA . GLN A 1 85 ? 11.232 8.086 -15.863 1.00 94.38 85 GLN A CA 1
ATOM 655 C C . GLN A 1 85 ? 10.861 6.858 -15.027 1.00 94.38 85 GLN A C 1
ATOM 657 O O . GLN A 1 85 ? 10.235 7.001 -13.975 1.00 94.38 85 GLN A O 1
ATOM 662 N N . TYR A 1 86 ? 11.314 5.669 -15.434 1.00 95.44 86 TYR A N 1
ATOM 663 C CA . TYR A 1 86 ? 11.044 4.430 -14.703 1.00 95.44 86 TYR A CA 1
ATOM 664 C C . TYR A 1 86 ? 11.706 4.431 -13.327 1.00 95.44 86 TYR A C 1
ATOM 666 O O . TYR A 1 86 ? 11.034 4.163 -12.331 1.00 95.44 86 TYR A O 1
ATOM 674 N N . LYS A 1 87 ? 12.991 4.800 -13.237 1.00 96.25 87 LYS A N 1
ATOM 675 C CA . LYS A 1 87 ? 13.702 4.882 -11.949 1.00 96.25 87 LYS A CA 1
ATOM 676 C C . LYS A 1 87 ? 13.009 5.826 -10.977 1.00 96.25 87 LYS A C 1
ATOM 678 O O . LYS A 1 87 ? 12.859 5.484 -9.806 1.00 96.25 87 LYS A O 1
ATOM 683 N N . LYS A 1 88 ? 12.542 6.983 -11.452 1.00 96.06 88 LYS A N 1
ATOM 684 C CA . LYS A 1 88 ? 11.787 7.935 -10.630 1.00 96.06 88 LYS A CA 1
ATOM 685 C C . LYS A 1 88 ? 10.511 7.303 -10.070 1.00 96.06 88 LYS A C 1
ATOM 687 O O . LYS A 1 88 ? 10.300 7.357 -8.861 1.00 96.06 88 LYS A O 1
ATOM 692 N N . VAL A 1 89 ? 9.694 6.689 -10.924 1.00 96.00 89 VAL A N 1
ATOM 693 C CA . VAL A 1 89 ? 8.419 6.078 -10.512 1.00 96.00 89 VAL A CA 1
ATOM 694 C C . VAL A 1 89 ? 8.649 4.913 -9.543 1.00 96.00 89 VAL A C 1
ATOM 696 O O . VAL A 1 89 ? 8.024 4.853 -8.483 1.00 96.00 89 VAL A O 1
ATOM 699 N N . PHE A 1 90 ? 9.611 4.033 -9.828 1.00 97.31 90 PHE A N 1
ATOM 700 C CA . PHE A 1 90 ? 9.974 2.953 -8.911 1.00 97.31 90 PHE A CA 1
ATOM 701 C C . PHE A 1 90 ? 10.477 3.473 -7.563 1.00 97.31 90 PHE A C 1
ATOM 703 O O . PHE A 1 90 ? 10.068 2.958 -6.522 1.00 97.31 90 PHE A O 1
ATOM 710 N N . ASN A 1 91 ? 11.334 4.494 -7.550 1.00 95.44 91 ASN A N 1
ATOM 711 C CA . ASN A 1 91 ? 11.863 5.059 -6.310 1.00 95.44 91 ASN A CA 1
ATOM 712 C C . ASN A 1 91 ? 10.752 5.691 -5.452 1.00 95.44 91 ASN A C 1
ATOM 714 O O . ASN A 1 91 ? 10.693 5.460 -4.244 1.00 95.44 91 ASN A O 1
ATOM 718 N N . ASN A 1 92 ? 9.813 6.406 -6.079 1.00 93.75 92 ASN A N 1
ATOM 719 C CA . ASN A 1 92 ? 8.639 6.954 -5.399 1.00 93.75 92 ASN A CA 1
ATOM 720 C C . ASN A 1 92 ? 7.801 5.843 -4.747 1.00 93.75 92 ASN A C 1
ATOM 722 O O . ASN A 1 92 ? 7.502 5.899 -3.551 1.00 93.75 92 ASN A O 1
ATOM 726 N N . GLN A 1 93 ? 7.452 4.809 -5.517 1.00 94.06 93 GLN A N 1
ATOM 727 C CA . GLN A 1 93 ? 6.589 3.729 -5.042 1.00 94.06 93 GLN A CA 1
ATOM 728 C C . GLN A 1 93 ? 7.257 2.852 -3.977 1.00 94.06 93 GLN A C 1
ATOM 730 O O . GLN A 1 93 ? 6.620 2.499 -2.983 1.00 94.06 93 GLN A O 1
ATOM 735 N N . THR A 1 94 ? 8.540 2.524 -4.146 1.00 95.00 94 THR A N 1
ATOM 736 C CA . THR A 1 94 ? 9.311 1.758 -3.152 1.00 95.00 94 THR A CA 1
ATOM 737 C C . THR A 1 94 ? 9.499 2.545 -1.860 1.00 95.00 94 THR A C 1
ATOM 739 O O . THR A 1 94 ? 9.290 1.983 -0.786 1.00 95.00 94 THR A O 1
ATOM 742 N N . THR A 1 95 ? 9.798 3.847 -1.942 1.00 93.19 95 THR A N 1
ATOM 743 C CA . THR A 1 95 ? 9.880 4.730 -0.768 1.00 93.19 95 THR A CA 1
ATOM 744 C C . THR A 1 95 ? 8.550 4.774 -0.020 1.00 93.19 95 THR A C 1
ATOM 746 O O . THR A 1 95 ? 8.528 4.528 1.188 1.00 93.19 95 THR A O 1
ATOM 749 N N . ARG A 1 96 ? 7.432 5.011 -0.725 1.00 92.19 96 ARG A N 1
ATOM 750 C CA . ARG A 1 96 ? 6.093 5.049 -0.113 1.00 92.19 96 ARG A CA 1
ATOM 751 C C . ARG A 1 96 ? 5.756 3.729 0.575 1.00 92.19 96 ARG A C 1
ATOM 753 O O . ARG A 1 96 ? 5.353 3.723 1.733 1.00 92.19 96 ARG A O 1
ATOM 760 N N . LEU A 1 97 ? 5.946 2.608 -0.119 1.00 93.00 97 LEU A N 1
ATOM 761 C CA . LEU A 1 97 ? 5.597 1.292 0.411 1.00 93.00 97 LEU A CA 1
ATOM 762 C C . LEU A 1 97 ? 6.497 0.882 1.585 1.00 93.00 97 LEU A C 1
ATOM 764 O O . LEU A 1 97 ? 6.010 0.358 2.585 1.00 93.00 97 LEU A O 1
ATOM 768 N N . SER A 1 98 ? 7.801 1.158 1.501 1.00 94.06 98 SER A N 1
ATOM 769 C CA . SER A 1 98 ? 8.729 0.909 2.606 1.00 94.06 98 SER A CA 1
ATOM 770 C C . SER A 1 98 ? 8.378 1.746 3.835 1.00 94.06 98 SER A C 1
ATOM 772 O O . SER A 1 98 ? 8.473 1.246 4.957 1.00 94.06 98 SER A O 1
ATOM 774 N N . HIS A 1 99 ? 7.979 3.005 3.639 1.00 94.38 99 HIS A N 1
ATOM 775 C CA . HIS A 1 99 ? 7.524 3.871 4.719 1.00 94.38 99 HIS A CA 1
ATOM 776 C C . HIS A 1 99 ? 6.243 3.325 5.364 1.00 94.38 99 HIS A C 1
ATOM 778 O O . HIS A 1 99 ? 6.222 3.114 6.577 1.00 94.38 99 HIS A O 1
ATOM 784 N N . ALA A 1 100 ? 5.229 2.999 4.556 1.00 93.50 100 ALA A N 1
ATOM 785 C CA . ALA A 1 100 ? 3.967 2.443 5.037 1.00 93.50 100 ALA A CA 1
ATOM 786 C C . ALA A 1 100 ? 4.181 1.157 5.851 1.00 93.50 100 ALA A C 1
ATOM 788 O O . ALA A 1 100 ? 3.679 1.047 6.967 1.00 93.50 100 ALA A O 1
ATOM 789 N N . LYS A 1 101 ? 5.001 0.218 5.356 1.00 92.75 101 LYS A N 1
ATOM 790 C CA . LYS A 1 101 ? 5.333 -1.016 6.089 1.00 92.75 101 LYS A CA 1
ATOM 791 C C . LYS A 1 101 ? 6.038 -0.746 7.416 1.00 92.75 101 LYS A C 1
ATOM 793 O O . LYS A 1 101 ? 5.724 -1.395 8.413 1.00 92.75 101 LYS A O 1
ATOM 798 N N . LYS A 1 102 ? 6.981 0.201 7.439 1.00 95.19 102 LYS A N 1
ATOM 799 C CA . LYS A 1 102 ? 7.690 0.585 8.665 1.00 95.19 102 LYS A CA 1
ATOM 800 C C . LYS A 1 102 ? 6.717 1.154 9.699 1.00 95.19 102 LYS A C 1
ATOM 802 O O . LYS A 1 102 ? 6.646 0.634 10.809 1.00 95.19 102 LYS A O 1
ATOM 807 N N . VAL A 1 103 ? 5.956 2.182 9.323 1.00 96.25 103 VAL A N 1
ATOM 808 C CA . VAL A 1 103 ? 5.004 2.844 10.224 1.00 96.25 103 VAL A CA 1
ATOM 809 C C . VAL A 1 103 ? 3.938 1.859 10.693 1.00 96.25 103 VAL A C 1
ATOM 811 O O . VAL A 1 103 ? 3.674 1.784 11.890 1.00 96.25 103 VAL A O 1
ATOM 814 N N . LEU A 1 104 ? 3.390 1.032 9.796 1.00 95.75 104 LEU A N 1
ATOM 815 C CA . LEU A 1 104 ? 2.431 -0.010 10.163 1.00 95.75 104 LEU A CA 1
ATOM 816 C C . LEU A 1 104 ? 3.013 -0.974 11.203 1.00 95.75 104 LEU A C 1
ATOM 818 O O . LEU A 1 104 ? 2.334 -1.297 12.174 1.00 95.75 104 LEU A O 1
ATOM 822 N N . GLY A 1 105 ? 4.263 -1.413 11.022 1.00 96.06 105 GLY A N 1
ATOM 823 C CA . GLY A 1 105 ? 4.959 -2.277 11.975 1.00 96.06 105 GLY A CA 1
ATOM 824 C C . GLY A 1 105 ? 5.076 -1.657 13.370 1.00 96.06 105 GLY A C 1
ATOM 825 O O . GLY A 1 105 ? 4.904 -2.359 14.363 1.00 96.06 105 GLY A O 1
ATOM 826 N N . GLU A 1 106 ? 5.300 -0.345 13.444 1.00 97.44 106 GLU A N 1
ATOM 827 C CA . GLU A 1 106 ? 5.422 0.408 14.698 1.00 97.44 106 GLU A CA 1
ATOM 828 C C . GLU A 1 106 ? 4.064 0.660 15.380 1.00 97.44 106 GLU A C 1
ATOM 830 O O . GLU A 1 106 ? 3.979 0.652 16.608 1.00 97.44 106 GLU A O 1
ATOM 835 N N . ILE A 1 107 ? 2.983 0.847 14.612 1.00 96.88 107 ILE A N 1
ATOM 836 C CA . ILE A 1 107 ? 1.644 1.125 15.168 1.00 96.88 107 ILE A CA 1
ATOM 837 C C . ILE A 1 107 ? 0.774 -0.126 15.348 1.00 96.88 107 ILE A C 1
ATOM 839 O O . ILE A 1 107 ? -0.296 -0.034 15.954 1.00 96.88 107 ILE A O 1
ATOM 843 N N . LYS A 1 108 ? 1.203 -1.288 14.837 1.00 97.25 108 LYS A N 1
ATOM 844 C CA . LYS A 1 108 ? 0.403 -2.524 14.759 1.00 97.25 108 LYS A CA 1
ATOM 845 C C . LYS A 1 108 ? -0.276 -2.891 16.077 1.00 97.25 108 LYS A C 1
ATOM 847 O O . LYS A 1 108 ? -1.482 -3.133 16.100 1.00 97.25 108 LYS A O 1
ATOM 852 N N . ASP A 1 109 ? 0.473 -2.898 17.175 1.00 97.62 109 ASP A N 1
ATOM 853 C CA . ASP A 1 109 ? -0.059 -3.268 18.491 1.00 97.62 1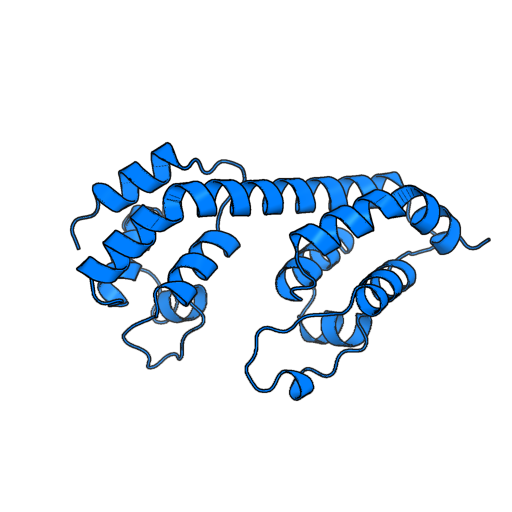09 ASP A CA 1
ATOM 854 C C . ASP A 1 109 ? -1.061 -2.233 19.016 1.00 97.62 109 ASP A C 1
ATOM 856 O O . ASP A 1 109 ? -2.063 -2.591 19.636 1.00 97.62 109 ASP A O 1
ATOM 860 N N . THR A 1 110 ? -0.845 -0.952 18.702 1.00 97.50 110 THR A N 1
ATOM 861 C CA . THR A 1 110 ? -1.773 0.132 19.055 1.00 97.50 110 THR A CA 1
ATOM 862 C C . THR A 1 110 ? -3.091 -0.014 18.293 1.00 97.50 110 THR A C 1
ATOM 864 O O . THR A 1 110 ? -4.162 0.048 18.900 1.00 97.50 110 THR A O 1
ATOM 867 N N . VAL A 1 111 ? -3.029 -0.293 16.986 1.00 97.19 111 VAL A N 1
ATOM 868 C CA . VAL A 1 111 ? -4.217 -0.542 16.152 1.00 97.19 111 VAL A CA 1
ATOM 869 C C . VAL A 1 111 ? -4.970 -1.790 16.626 1.00 97.19 111 VAL A C 1
ATOM 871 O O . VAL A 1 111 ? -6.190 -1.744 16.774 1.00 97.19 111 VAL A O 1
ATOM 874 N N . ASN A 1 112 ? -4.264 -2.882 16.938 1.00 97.62 112 ASN A N 1
ATOM 875 C CA . ASN A 1 112 ? -4.872 -4.113 17.457 1.00 97.62 112 ASN A CA 1
ATOM 876 C C . ASN A 1 112 ? -5.538 -3.911 18.826 1.00 97.62 112 ASN A C 1
ATOM 878 O O . ASN A 1 112 ? -6.631 -4.430 19.071 1.00 97.62 112 ASN A O 1
ATOM 882 N N . SER A 1 113 ? -4.899 -3.149 19.716 1.00 97.06 113 SER A N 1
ATOM 883 C CA . SER A 1 113 ? -5.453 -2.799 21.026 1.00 97.06 113 SER A CA 1
ATOM 884 C C . SER A 1 113 ? -6.731 -1.968 20.883 1.00 97.06 113 SER A C 1
ATOM 886 O O . SER A 1 113 ? -7.758 -2.288 21.489 1.00 97.06 113 SER A O 1
ATOM 888 N N . PHE A 1 114 ? -6.708 -0.956 2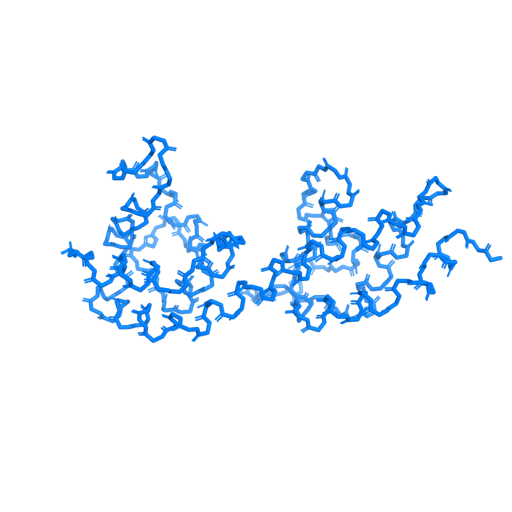0.009 1.00 97.38 114 PHE A N 1
ATOM 889 C CA . PHE A 1 114 ? -7.891 -0.166 19.679 1.00 97.38 114 PHE A CA 1
ATOM 890 C C . PHE A 1 114 ? -9.015 -1.038 19.106 1.00 97.38 114 PHE A C 1
ATOM 892 O O . PHE A 1 114 ? -10.133 -1.000 19.624 1.00 97.38 114 PHE A O 1
ATOM 899 N N . HIS A 1 115 ? -8.716 -1.865 18.098 1.00 98.00 115 HIS A N 1
ATOM 900 C CA . HIS A 1 115 ? -9.679 -2.785 17.482 1.00 98.00 115 HIS A CA 1
ATOM 901 C C . HIS A 1 115 ? -10.341 -3.688 18.526 1.00 98.00 115 HIS A C 1
ATOM 903 O O . HIS A 1 115 ? -11.570 -3.771 18.580 1.00 98.00 115 HIS A O 1
ATOM 909 N N . SER A 1 116 ? -9.537 -4.271 19.420 1.00 97.12 116 SER A N 1
ATOM 910 C CA . SER A 1 116 ? -10.011 -5.129 20.511 1.00 97.12 116 SER A CA 1
ATOM 911 C C . SER A 1 116 ? -10.934 -4.382 21.481 1.00 97.12 116 SER A C 1
ATOM 913 O O . SER A 1 116 ? -11.950 -4.931 21.904 1.00 97.12 116 SER A O 1
ATOM 915 N N . LYS A 1 117 ? -10.630 -3.116 21.806 1.00 96.75 117 LYS A N 1
ATOM 916 C CA . LYS A 1 117 ? -11.461 -2.263 22.678 1.00 96.75 117 LYS A CA 1
ATOM 917 C C . LYS A 1 117 ? -12.826 -1.955 22.058 1.00 96.75 117 LYS A C 1
ATOM 919 O O . LYS A 1 117 ? -13.821 -1.874 22.779 1.00 96.75 117 LYS A O 1
ATOM 924 N N . VAL A 1 118 ? -12.880 -1.750 20.742 1.00 97.00 118 VAL A N 1
ATOM 925 C CA . VAL A 1 118 ? -14.123 -1.392 20.035 1.00 97.00 118 VAL A CA 1
ATOM 926 C C . VAL A 1 118 ? -14.864 -2.592 19.450 1.00 97.00 118 VAL A C 1
ATOM 928 O O . VAL A 1 118 ? -15.990 -2.426 18.990 1.00 97.00 118 VAL A O 1
ATOM 931 N N . GLY A 1 119 ? -14.271 -3.788 19.485 1.00 96.69 119 GLY A N 1
ATOM 932 C CA . GLY A 1 119 ? -14.854 -5.013 18.933 1.00 96.69 119 GLY A CA 1
ATOM 933 C C . GLY A 1 119 ? -14.999 -4.984 17.409 1.00 96.69 119 GLY A C 1
ATOM 934 O O . GLY A 1 119 ? -15.901 -5.618 16.870 1.00 96.69 119 GLY A O 1
ATOM 935 N N . GLY A 1 120 ? -14.161 -4.202 16.722 1.00 96.94 120 GLY A N 1
ATOM 936 C CA . GLY A 1 120 ? -14.253 -3.994 15.276 1.00 96.94 120 GLY A CA 1
ATOM 937 C C . GLY A 1 120 ? -15.468 -3.191 14.798 1.00 96.94 120 GLY A C 1
ATOM 938 O O . GLY A 1 120 ? -15.726 -3.194 13.600 1.00 96.94 120 GLY A O 1
ATOM 939 N N . ASP A 1 121 ? -16.215 -2.534 15.691 1.00 98.00 121 ASP A N 1
ATOM 940 C CA . ASP A 1 121 ? -17.404 -1.733 15.363 1.00 98.00 121 ASP A CA 1
ATOM 941 C C . ASP A 1 121 ? -17.090 -0.613 14.354 1.00 98.00 121 ASP A C 1
ATOM 943 O O . ASP A 1 121 ? -16.253 0.261 14.610 1.00 98.00 121 ASP A O 1
ATOM 947 N N . LEU A 1 122 ? -17.779 -0.632 13.206 1.00 97.00 122 LEU A N 1
ATOM 948 C CA . LEU A 1 122 ? -17.499 0.305 12.118 1.00 97.00 122 LEU A CA 1
ATOM 949 C C . LEU A 1 122 ? -17.842 1.756 12.450 1.00 97.00 122 LEU A C 1
ATOM 951 O O . LEU A 1 122 ? -17.153 2.638 11.952 1.00 97.00 122 LEU A O 1
ATOM 955 N N . ALA A 1 123 ? -18.840 2.029 13.294 1.00 95.69 123 ALA A N 1
ATOM 956 C CA . ALA A 1 123 ? -19.182 3.403 13.663 1.00 95.69 123 ALA A CA 1
ATOM 957 C C . ALA A 1 123 ? -18.083 4.024 14.541 1.00 95.69 123 ALA A C 1
ATOM 959 O O . ALA A 1 123 ? -17.729 5.194 14.385 1.00 95.69 123 ALA A O 1
ATOM 960 N N . LYS A 1 124 ? -17.481 3.223 15.428 1.00 97.00 124 LYS A N 1
ATOM 961 C CA . LYS A 1 124 ? -16.339 3.655 16.252 1.00 97.00 124 LYS A CA 1
ATOM 962 C C . LYS A 1 124 ? -15.068 3.835 15.425 1.00 97.00 124 LYS A C 1
ATOM 964 O O . LYS A 1 124 ? -14.324 4.789 15.646 1.00 97.00 124 LYS A O 1
ATOM 969 N N . ILE A 1 125 ? -14.822 2.938 14.469 1.00 97.12 125 ILE A N 1
ATOM 970 C CA . ILE A 1 125 ? -13.693 3.053 13.534 1.00 97.12 125 ILE A CA 1
ATOM 971 C C . ILE A 1 125 ? -13.868 4.271 12.619 1.00 97.12 125 ILE A C 1
ATOM 973 O O . ILE A 1 125 ? -12.914 5.021 12.422 1.00 97.12 125 ILE A O 1
ATOM 977 N N . GLU A 1 126 ? -15.080 4.517 12.115 1.00 95.94 126 GLU A N 1
ATOM 978 C CA . GLU A 1 126 ? -15.398 5.724 11.350 1.00 95.94 126 GLU A CA 1
ATOM 979 C C . GLU A 1 126 ? -15.092 6.977 12.172 1.00 95.94 126 GLU A C 1
ATOM 981 O O . GLU A 1 126 ? -14.413 7.872 11.675 1.00 95.94 126 GLU A O 1
ATOM 986 N N . GLY A 1 127 ? -15.513 7.023 13.440 1.00 95.25 127 GLY A N 1
ATOM 987 C CA . GLY A 1 127 ? -15.204 8.137 14.337 1.00 95.25 127 GLY A CA 1
ATOM 988 C C . GLY A 1 127 ? -13.697 8.390 14.471 1.00 95.25 127 GLY A C 1
ATOM 989 O O . GLY A 1 127 ? -13.258 9.542 14.392 1.00 95.25 127 GLY A O 1
ATOM 990 N N . LEU A 1 128 ? -12.895 7.325 14.588 1.00 95.56 128 LEU A N 1
ATOM 991 C CA . LEU A 1 128 ? -11.436 7.434 14.593 1.00 95.56 128 LEU A CA 1
ATOM 992 C C . LEU A 1 128 ? -10.935 8.025 13.269 1.00 95.56 128 LEU A C 1
ATOM 994 O O . LEU A 1 128 ? -10.187 9.001 13.289 1.00 95.56 128 LEU A O 1
ATOM 998 N N . PHE A 1 129 ? -11.365 7.496 12.123 1.00 95.12 129 PHE A N 1
ATOM 999 C CA . PHE A 1 129 ? -10.944 8.014 10.819 1.00 95.12 129 PHE A CA 1
ATOM 1000 C C . PHE A 1 129 ? -11.344 9.477 10.609 1.00 95.12 129 PHE A C 1
ATOM 1002 O O . PHE A 1 129 ? -10.525 10.266 10.144 1.00 95.12 129 PHE A O 1
ATOM 1009 N N . CYS A 1 130 ? -12.551 9.872 11.020 1.00 93.44 130 CYS A N 1
ATOM 1010 C CA . CYS A 1 130 ? -12.996 11.263 10.971 1.00 93.44 130 CYS A CA 1
ATOM 1011 C C . CYS A 1 130 ? -12.075 12.162 11.805 1.00 93.44 130 CYS A C 1
ATOM 1013 O O . CYS A 1 130 ? -11.688 13.235 11.350 1.00 93.44 130 CYS A O 1
ATOM 1015 N N . SER A 1 131 ? -11.668 11.721 13.001 1.00 92.56 131 SER A N 1
ATOM 1016 C CA . SER A 1 131 ? -10.744 12.481 13.858 1.00 92.56 131 SER A CA 1
ATOM 1017 C C . SER A 1 131 ? -9.339 12.637 13.259 1.00 92.56 131 SER A C 1
ATOM 1019 O O . SER A 1 131 ? -8.624 13.575 13.605 1.00 92.56 131 SER A O 1
ATOM 1021 N N . MET A 1 132 ? -8.948 11.731 12.357 1.00 90.81 132 MET A N 1
ATOM 1022 C CA . MET A 1 132 ? -7.645 11.739 11.688 1.00 90.81 132 MET A CA 1
ATOM 1023 C C . MET A 1 132 ? -7.677 12.385 10.301 1.00 90.81 132 MET A C 1
ATOM 1025 O O . MET A 1 132 ? -6.609 12.624 9.739 1.00 90.81 132 MET A O 1
ATOM 1029 N N . ALA A 1 133 ? -8.863 12.662 9.753 1.00 89.25 133 ALA A N 1
ATOM 1030 C CA . ALA A 1 133 ? -9.010 13.253 8.431 1.00 89.25 133 ALA A CA 1
ATOM 1031 C C . ALA A 1 133 ? -8.289 14.612 8.348 1.00 89.25 133 ALA A C 1
ATOM 1033 O O . ALA A 1 133 ? -8.308 15.372 9.318 1.00 89.25 133 ALA A O 1
ATOM 1034 N N . PRO A 1 134 ? -7.668 14.943 7.204 1.00 86.38 134 PRO A N 1
ATOM 1035 C CA . PRO A 1 134 ? -7.012 16.231 7.024 1.00 86.38 134 PRO A CA 1
ATOM 1036 C C . PRO A 1 134 ? -8.031 17.377 6.953 1.00 86.38 134 PRO A C 1
ATOM 1038 O O . PRO A 1 134 ? -9.179 17.196 6.532 1.00 86.38 134 PRO A O 1
ATOM 1041 N N . GLU A 1 135 ? -7.594 18.589 7.296 1.00 87.44 135 GLU A N 1
ATOM 1042 C CA . GLU A 1 135 ? -8.386 19.807 7.105 1.00 87.44 135 GLU A CA 1
ATOM 1043 C C . GLU A 1 135 ? -8.792 19.984 5.625 1.00 87.44 135 GLU A C 1
ATOM 1045 O O . GLU A 1 135 ? -7.990 19.706 4.730 1.00 87.44 135 GLU A O 1
ATOM 1050 N N . PRO A 1 136 ? -10.021 20.453 5.327 1.00 90.31 136 PRO A N 1
ATOM 1051 C CA . PRO A 1 136 ? -11.055 20.944 6.246 1.00 90.31 136 PRO A CA 1
ATOM 1052 C C . PRO A 1 136 ? -12.021 19.852 6.747 1.00 90.31 136 PRO A C 1
ATOM 1054 O O . PRO A 1 136 ? -13.148 20.162 7.142 1.00 90.31 136 PRO A O 1
ATOM 1057 N N . ASN A 1 137 ? -11.669 18.570 6.620 1.00 89.81 137 ASN A N 1
ATOM 1058 C CA . ASN A 1 137 ? -12.575 17.444 6.866 1.00 89.81 137 ASN A CA 1
ATOM 1059 C C . ASN A 1 137 ? -12.423 16.809 8.254 1.00 89.81 137 ASN A C 1
ATOM 1061 O O . ASN A 1 137 ? -13.191 15.906 8.582 1.00 89.81 137 ASN A O 1
ATOM 1065 N N . THR A 1 138 ? -11.501 17.304 9.079 1.00 90.69 138 THR A N 1
ATOM 1066 C CA . THR A 1 138 ? -11.297 16.856 10.458 1.00 90.69 138 THR A CA 1
ATOM 1067 C C . THR A 1 138 ? -12.612 16.829 11.243 1.00 90.69 138 THR A C 1
ATOM 1069 O O . THR A 1 138 ? -13.340 17.820 11.317 1.00 90.69 138 THR A O 1
ATOM 1072 N N . GLY A 1 139 ? -12.931 15.676 11.828 1.00 89.81 139 GLY A N 1
ATOM 1073 C CA . GLY A 1 139 ? -14.109 15.453 12.668 1.00 89.81 139 GLY A CA 1
ATOM 1074 C C . GLY A 1 139 ? -15.454 15.436 11.934 1.00 89.81 139 GLY A C 1
ATOM 1075 O O . GLY A 1 139 ? -16.482 15.243 12.583 1.00 89.81 139 GLY A O 1
ATOM 1076 N N . LYS A 1 140 ? -15.486 15.628 10.608 1.00 92.25 140 LYS A N 1
ATOM 1077 C CA . LYS A 1 140 ? -16.731 15.544 9.832 1.00 92.25 140 LYS A CA 1
ATOM 1078 C C . LYS A 1 140 ? -17.099 14.081 9.578 1.00 92.25 140 LYS A C 1
ATOM 1080 O O . LYS A 1 140 ? -16.201 13.301 9.278 1.00 92.25 140 LYS A O 1
ATOM 1085 N N . PRO A 1 141 ? -18.394 13.720 9.652 1.00 91.50 141 PRO A N 1
ATOM 1086 C CA . PRO A 1 141 ? -18.837 12.358 9.380 1.00 91.50 141 PRO A CA 1
ATOM 1087 C C . PRO A 1 141 ? -18.521 11.963 7.940 1.00 91.50 141 PRO A C 1
ATOM 1089 O O . PRO A 1 141 ? -18.574 12.802 7.029 1.00 91.50 141 PRO A O 1
ATOM 1092 N N . MET A 1 142 ? -18.229 10.682 7.727 1.00 92.31 142 MET A N 1
ATOM 1093 C CA . MET A 1 142 ? -18.006 10.185 6.381 1.00 92.31 142 MET A CA 1
ATOM 1094 C C . MET A 1 142 ? -19.342 10.040 5.636 1.00 92.31 142 MET A C 1
ATOM 1096 O O . MET A 1 142 ? -20.388 9.794 6.240 1.00 92.31 142 MET A O 1
ATOM 1100 N N . PRO A 1 143 ? -19.342 10.173 4.299 1.00 93.00 143 PRO A N 1
ATOM 1101 C CA . PRO A 1 143 ? -20.464 9.749 3.479 1.00 93.00 143 PRO A CA 1
ATOM 1102 C C . PRO A 1 143 ? -20.890 8.301 3.791 1.00 93.00 143 PRO A C 1
ATOM 1104 O O . PRO A 1 143 ? -20.025 7.444 4.011 1.00 93.00 143 PRO A O 1
ATOM 1107 N N . PRO A 1 144 ? -22.199 7.991 3.749 1.00 91.56 144 PRO A N 1
ATOM 1108 C CA . PRO A 1 144 ? -22.691 6.637 3.984 1.00 91.56 144 PRO A CA 1
ATOM 1109 C C . PRO A 1 144 ? -21.976 5.593 3.113 1.00 91.56 144 PRO A C 1
ATOM 1111 O O . PRO A 1 144 ? -21.851 5.763 1.901 1.00 91.56 144 PRO A O 1
ATOM 1114 N N . GLY A 1 145 ? -21.509 4.510 3.740 1.00 91.94 145 GLY A N 1
ATOM 1115 C CA . GLY A 1 145 ? -20.796 3.412 3.077 1.00 91.94 145 GLY A CA 1
ATOM 1116 C C . GLY A 1 145 ? -19.305 3.658 2.818 1.00 91.94 145 GLY A C 1
ATOM 1117 O O . GLY A 1 145 ? -18.607 2.731 2.405 1.00 91.94 145 GLY A O 1
ATOM 1118 N N . MET A 1 146 ? -18.778 4.858 3.088 1.00 93.56 146 MET A N 1
ATOM 1119 C CA . MET A 1 146 ? -17.361 5.158 2.856 1.00 93.56 146 MET A CA 1
ATOM 1120 C C . MET A 1 146 ? -16.433 4.363 3.784 1.00 93.56 146 MET A C 1
ATOM 1122 O O . MET A 1 146 ? -15.417 3.854 3.315 1.00 93.56 146 MET A O 1
ATOM 1126 N N . VAL A 1 147 ? -16.787 4.181 5.063 1.00 95.50 147 VAL A N 1
ATOM 1127 C CA . VAL A 1 147 ? -15.989 3.354 5.989 1.00 95.50 147 VAL A CA 1
ATOM 1128 C C . VAL A 1 147 ? -15.916 1.894 5.521 1.00 95.50 147 VAL A C 1
ATOM 1130 O O . VAL A 1 147 ? -14.835 1.306 5.509 1.00 95.50 147 VAL A O 1
ATOM 1133 N N . ASN A 1 148 ? -17.030 1.336 5.029 1.00 95.44 148 ASN A N 1
ATOM 1134 C CA . ASN A 1 148 ? -17.071 -0.007 4.446 1.00 95.44 148 ASN A CA 1
ATOM 1135 C C . ASN A 1 148 ? -16.166 -0.103 3.212 1.00 95.44 148 ASN A C 1
ATOM 1137 O O . ASN A 1 1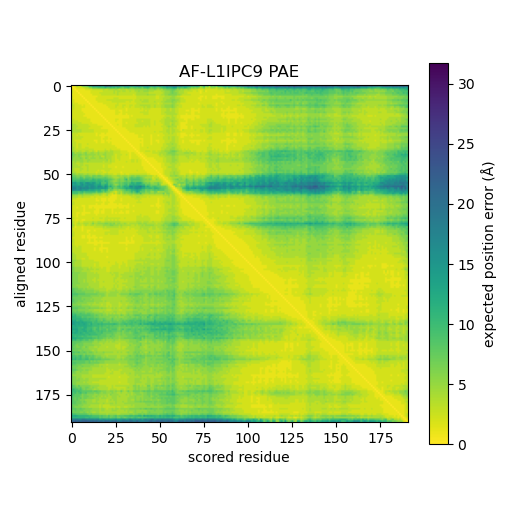48 ? -15.416 -1.068 3.076 1.00 95.44 148 ASN A O 1
ATOM 1141 N N . ALA A 1 149 ? -16.190 0.914 2.345 1.00 92.62 149 ALA A N 1
ATOM 1142 C CA . ALA A 1 149 ? -15.352 0.967 1.150 1.00 92.62 149 ALA A CA 1
ATOM 1143 C C . ALA A 1 149 ? -13.850 1.062 1.480 1.00 92.62 149 ALA A C 1
ATOM 1145 O O . ALA A 1 149 ? -13.051 0.347 0.875 1.00 92.62 149 ALA A O 1
ATOM 1146 N N . LEU A 1 150 ? -13.461 1.888 2.459 1.00 92.06 150 LEU A N 1
ATOM 1147 C CA . LEU A 1 150 ? -12.066 2.028 2.907 1.00 92.06 150 LEU A CA 1
ATOM 1148 C C . LEU A 1 150 ? -11.516 0.718 3.494 1.00 92.06 150 LEU A C 1
ATOM 1150 O O . LEU A 1 150 ? -10.408 0.283 3.155 1.00 92.06 150 LEU A O 1
ATOM 1154 N N . LEU A 1 151 ? -12.320 0.057 4.330 1.00 93.75 151 LEU A N 1
ATOM 1155 C CA . LEU A 1 151 ? -11.982 -1.233 4.941 1.00 93.75 151 LEU A CA 1
ATOM 1156 C C . LEU A 1 151 ? -12.131 -2.413 3.973 1.00 93.75 151 LEU A C 1
ATOM 1158 O O . LEU A 1 151 ? -11.549 -3.465 4.222 1.00 93.75 151 LEU A O 1
ATOM 1162 N N . ARG A 1 152 ? -12.845 -2.219 2.856 1.00 91.69 152 ARG A N 1
ATOM 1163 C CA . ARG A 1 152 ? -13.196 -3.237 1.849 1.00 91.69 152 ARG A CA 1
ATOM 1164 C C . ARG A 1 152 ? -14.033 -4.388 2.399 1.00 91.69 152 ARG A C 1
ATOM 1166 O O . ARG A 1 152 ? -13.863 -5.539 2.007 1.00 91.69 152 ARG A O 1
ATOM 1173 N N . VAL A 1 153 ? -14.970 -4.052 3.273 1.00 92.88 153 VAL A N 1
ATOM 1174 C CA . VAL A 1 153 ? -15.976 -4.981 3.800 1.00 92.88 153 VAL A CA 1
ATOM 1175 C C . VAL A 1 153 ? -17.298 -4.819 3.049 1.00 92.88 153 VAL A C 1
ATOM 1177 O O . VAL A 1 153 ? -17.495 -3.838 2.327 1.00 92.88 153 VAL A O 1
ATOM 1180 N N . SER A 1 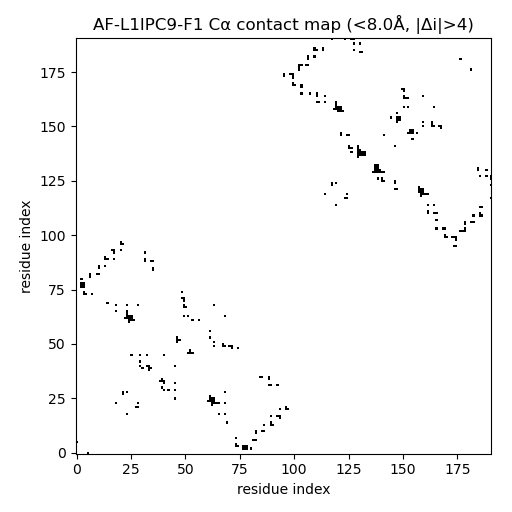154 ? -18.221 -5.777 3.198 1.00 92.31 154 SER A N 1
ATOM 1181 C CA . SER A 1 154 ? -19.534 -5.679 2.541 1.00 92.31 154 SER A CA 1
ATOM 1182 C C . SER A 1 154 ? -20.273 -4.398 2.973 1.00 92.31 154 SER A C 1
ATOM 1184 O O . SER A 1 154 ? -20.098 -3.948 4.111 1.00 92.31 154 SER A O 1
ATOM 1186 N N . PRO A 1 155 ? -21.108 -3.801 2.102 1.00 91.38 155 PRO A N 1
ATOM 1187 C CA . PRO A 1 155 ? -21.900 -2.614 2.443 1.00 91.38 155 PRO A CA 1
ATOM 1188 C C . PRO A 1 155 ? -22.820 -2.801 3.661 1.00 91.38 155 PRO A C 1
ATOM 1190 O O . PRO A 1 155 ? -23.164 -1.836 4.336 1.00 91.38 155 PRO A O 1
ATOM 1193 N N . GLU A 1 156 ? -23.211 -4.040 3.951 1.00 93.94 156 GLU A N 1
ATOM 1194 C CA . GLU A 1 156 ? -24.072 -4.423 5.071 1.00 93.94 156 GLU A CA 1
ATOM 1195 C C . GLU A 1 156 ? -23.283 -4.766 6.346 1.00 93.94 156 GLU A C 1
ATOM 1197 O O . GLU A 1 156 ? -23.879 -4.981 7.408 1.00 93.94 156 GLU A O 1
ATOM 1202 N N . ALA A 1 157 ? -21.950 -4.844 6.256 1.00 95.69 157 ALA A N 1
ATOM 1203 C CA . ALA A 1 157 ? -21.095 -5.153 7.390 1.00 95.69 157 ALA A CA 1
ATOM 1204 C C . ALA A 1 157 ? -21.198 -4.060 8.461 1.00 95.69 157 ALA A C 1
ATOM 1206 O O . ALA A 1 157 ? -21.220 -2.867 8.165 1.00 95.69 157 ALA A O 1
ATOM 1207 N N . LYS A 1 158 ? -21.239 -4.492 9.724 1.00 97.06 158 LYS A N 1
ATOM 1208 C CA . LYS A 1 158 ? -21.233 -3.614 10.908 1.00 97.06 158 LYS A CA 1
ATOM 1209 C C . LYS A 1 158 ? -19.942 -3.711 11.711 1.00 97.06 158 LYS A C 1
ATOM 1211 O O . LYS A 1 158 ? -19.730 -2.925 12.630 1.00 97.06 158 LYS A O 1
ATOM 1216 N N . THR A 1 159 ? -19.091 -4.668 11.358 1.00 97.94 159 THR A N 1
ATOM 1217 C CA . THR A 1 159 ? -17.793 -4.894 11.981 1.00 97.94 159 THR A CA 1
ATOM 1218 C C . THR A 1 159 ? -16.745 -5.224 10.927 1.00 97.94 159 THR A C 1
ATOM 1220 O O . THR A 1 159 ? -17.092 -5.757 9.872 1.00 97.94 159 THR A O 1
ATOM 1223 N N . CYS A 1 160 ? -15.474 -4.988 11.238 1.00 97.56 160 CYS A N 1
ATOM 1224 C CA . CYS A 1 160 ? -14.337 -5.539 10.498 1.00 97.56 160 CYS A CA 1
ATOM 1225 C C . CYS A 1 160 ? -13.413 -6.341 11.424 1.00 97.56 160 CYS A C 1
ATOM 1227 O O . CYS A 1 160 ? -13.449 -6.209 12.650 1.00 97.56 160 CYS A O 1
ATOM 1229 N N . SER A 1 161 ? -12.555 -7.160 10.834 1.00 97.19 161 SER A N 1
ATOM 1230 C CA . SER A 1 161 ? -11.425 -7.814 11.490 1.00 97.19 161 SER A CA 1
ATOM 1231 C C . SER A 1 161 ? -10.268 -6.837 11.742 1.00 97.19 161 SER A C 1
ATOM 1233 O O . SER A 1 161 ? -10.200 -5.749 11.162 1.00 97.19 161 SER A O 1
ATOM 1235 N N . ALA A 1 162 ? -9.334 -7.230 12.612 1.00 96.25 162 ALA A N 1
ATOM 1236 C CA . ALA A 1 162 ? -8.113 -6.460 12.850 1.00 96.25 162 ALA A CA 1
ATOM 1237 C C . ALA A 1 162 ? -7.213 -6.419 11.602 1.00 96.25 162 ALA A C 1
ATOM 1239 O O . ALA A 1 162 ? -6.589 -5.399 11.322 1.00 96.25 162 ALA A O 1
ATOM 1240 N N . GLU A 1 163 ? -7.190 -7.504 10.823 1.00 94.69 163 GLU A N 1
ATOM 1241 C CA . GLU A 1 163 ? -6.437 -7.599 9.569 1.00 94.69 163 GLU A CA 1
ATOM 1242 C C . GLU A 1 163 ? -6.952 -6.600 8.525 1.00 94.69 163 GLU A C 1
ATOM 1244 O O . GLU A 1 163 ? -6.157 -5.889 7.914 1.00 94.69 163 GLU A O 1
ATOM 1249 N N . GLU A 1 164 ? -8.274 -6.469 8.371 1.00 94.94 164 GLU A N 1
ATOM 1250 C CA . GLU A 1 164 ? -8.887 -5.479 7.471 1.00 94.94 164 GLU A CA 1
ATOM 1251 C C . GLU A 1 164 ? -8.571 -4.040 7.896 1.00 94.94 164 GLU A C 1
ATOM 1253 O O . GLU A 1 164 ? -8.289 -3.195 7.041 1.00 94.94 164 GLU A O 1
ATOM 1258 N N . LEU A 1 165 ? -8.564 -3.763 9.207 1.00 96.81 165 LEU A N 1
ATOM 1259 C CA . LEU A 1 165 ? -8.199 -2.449 9.734 1.00 96.81 165 LEU A CA 1
ATOM 1260 C C . LEU A 1 165 ? -6.716 -2.134 9.497 1.00 96.81 165 LEU A C 1
ATOM 1262 O O . LEU A 1 165 ? -6.400 -1.060 8.991 1.00 96.81 165 LEU A O 1
ATOM 1266 N N . LEU A 1 166 ? -5.808 -3.064 9.806 1.00 95.50 166 LEU A N 1
ATOM 1267 C CA . LEU A 1 166 ? -4.371 -2.897 9.557 1.00 95.50 166 LEU A CA 1
ATOM 1268 C C . LEU A 1 166 ? -4.081 -2.688 8.071 1.00 95.50 166 LEU A C 1
ATOM 1270 O O . LEU A 1 166 ? -3.345 -1.772 7.712 1.00 95.50 166 LEU A O 1
ATOM 1274 N N . ALA A 1 167 ? -4.711 -3.481 7.205 1.00 91.25 167 ALA A N 1
ATOM 1275 C CA . ALA A 1 167 ? -4.573 -3.324 5.765 1.00 91.25 167 ALA A CA 1
ATOM 1276 C C . ALA A 1 167 ? -5.133 -1.969 5.292 1.00 91.25 167 ALA A C 1
ATOM 1278 O O . ALA A 1 167 ? -4.607 -1.377 4.354 1.00 91.25 167 ALA A O 1
ATOM 1279 N N . CYS A 1 168 ? -6.181 -1.443 5.936 1.00 94.06 168 CYS A N 1
ATOM 1280 C CA . CYS A 1 168 ? -6.683 -0.099 5.656 1.00 94.06 168 CYS A CA 1
ATOM 1281 C C . CYS A 1 168 ? -5.670 0.988 6.023 1.00 94.06 168 CYS A C 1
ATOM 1283 O O . CYS A 1 168 ? -5.488 1.909 5.228 1.00 94.06 168 CYS A O 1
ATOM 1285 N N . PHE A 1 169 ? -4.988 0.877 7.167 1.00 94.44 169 PHE A N 1
ATOM 1286 C CA . PHE A 1 169 ? -3.885 1.781 7.497 1.00 94.44 169 PHE A CA 1
ATOM 1287 C C . PHE A 1 169 ? -2.761 1.669 6.460 1.00 94.44 169 PHE A C 1
ATOM 1289 O O . PHE A 1 169 ? -2.418 2.676 5.856 1.00 94.44 169 PHE A O 1
ATOM 1296 N N . GLU A 1 170 ? -2.258 0.465 6.168 1.00 91.56 170 GLU A N 1
ATOM 1297 C CA . GLU A 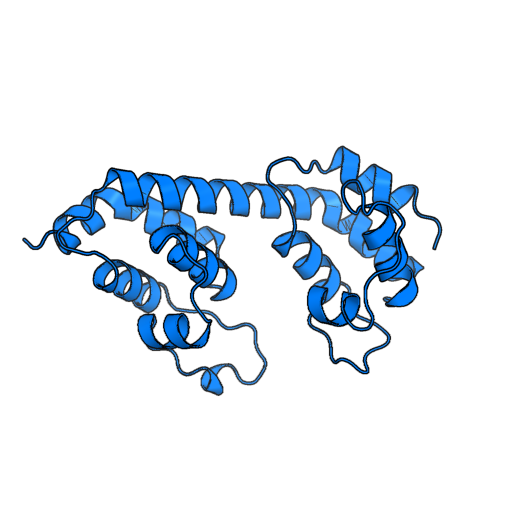1 170 ? -1.150 0.265 5.213 1.00 91.56 170 GLU A CA 1
ATOM 1298 C C . GLU A 1 170 ? -1.402 0.936 3.854 1.00 91.56 170 GLU A C 1
ATOM 1300 O O . GLU A 1 170 ? -0.517 1.597 3.314 1.00 91.56 170 GLU A O 1
ATOM 1305 N N . ARG A 1 171 ? -2.628 0.811 3.327 1.00 88.44 171 ARG A N 1
ATOM 1306 C CA . ARG A 1 171 ? -3.028 1.389 2.034 1.00 88.44 171 ARG A CA 1
ATOM 1307 C C . ARG A 1 171 ? -3.104 2.915 2.023 1.00 88.44 171 ARG A C 1
ATOM 1309 O O . ARG A 1 171 ? -2.981 3.504 0.954 1.00 88.44 171 ARG A O 1
ATOM 1316 N N . ASN A 1 172 ? -3.379 3.534 3.169 1.00 89.56 172 ASN A N 1
ATOM 1317 C CA . ASN A 1 172 ? -3.705 4.960 3.259 1.00 89.56 172 ASN A CA 1
ATOM 1318 C C . ASN A 1 172 ? -2.649 5.785 4.008 1.00 89.56 172 ASN A C 1
ATOM 1320 O O . ASN A 1 172 ? -2.855 6.983 4.174 1.00 89.56 172 ASN A O 1
ATOM 1324 N N . LEU A 1 173 ? -1.545 5.171 4.444 1.00 91.12 173 LEU A N 1
ATOM 1325 C CA . LEU A 1 173 ? -0.409 5.890 5.016 1.00 91.12 173 LEU A CA 1
ATOM 1326 C C . LEU A 1 173 ? 0.258 6.770 3.954 1.00 91.12 173 LEU A C 1
ATOM 1328 O O . LEU A 1 173 ? 0.712 6.290 2.908 1.00 91.12 173 LEU A O 1
ATOM 1332 N N . ASP A 1 174 ? 0.335 8.058 4.254 1.00 86.56 174 ASP A N 1
ATOM 1333 C CA . ASP A 1 174 ? 1.058 9.052 3.478 1.00 86.56 174 ASP A CA 1
ATOM 1334 C C . ASP A 1 174 ? 2.547 9.068 3.875 1.00 86.56 174 ASP A C 1
ATOM 1336 O O . ASP A 1 174 ? 2.872 8.806 5.031 1.00 86.56 174 ASP A O 1
ATOM 1340 N N . PRO A 1 175 ? 3.485 9.411 2.969 1.00 86.00 175 PRO A N 1
ATOM 1341 C CA . PRO A 1 175 ? 4.898 9.574 3.326 1.00 86.00 175 PRO A CA 1
ATOM 1342 C C . PRO A 1 175 ? 5.192 10.566 4.464 1.00 86.00 175 PRO A C 1
ATOM 1344 O O . PRO A 1 175 ? 6.296 10.538 5.011 1.00 86.00 175 PRO A O 1
ATOM 1347 N N . SER A 1 176 ? 4.262 11.474 4.774 1.00 89.06 176 SER A N 1
ATOM 1348 C CA . SER A 1 176 ? 4.368 12.416 5.891 1.00 89.06 176 SER A CA 1
ATOM 1349 C C . SER A 1 176 ? 3.848 11.875 7.224 1.00 89.06 176 SER A C 1
ATOM 1351 O O . SER A 1 176 ? 4.134 12.478 8.261 1.00 89.06 176 SER A O 1
ATOM 1353 N N . ASP A 1 177 ? 3.131 10.749 7.225 1.00 91.19 177 ASP A N 1
ATOM 1354 C CA . ASP A 1 177 ? 2.622 10.155 8.454 1.00 91.19 177 ASP A CA 1
ATOM 1355 C C . ASP A 1 177 ? 3.768 9.643 9.338 1.00 91.19 177 ASP A C 1
ATOM 1357 O O . ASP A 1 177 ? 4.780 9.108 8.886 1.00 91.19 177 ASP A O 1
ATOM 1361 N N . THR A 1 178 ? 3.605 9.776 10.652 1.00 94.19 178 THR A N 1
ATOM 1362 C CA . THR A 1 178 ? 4.565 9.241 11.623 1.00 94.19 178 THR A CA 1
ATOM 1363 C C . THR A 1 178 ? 3.868 8.326 12.616 1.00 94.19 178 THR A C 1
ATOM 1365 O O . THR A 1 178 ? 2.719 8.550 13.008 1.00 94.19 178 THR A O 1
ATOM 1368 N N . SER A 1 179 ? 4.574 7.287 13.060 1.00 95.81 179 SER A N 1
ATOM 1369 C CA . SER A 1 179 ? 4.058 6.370 14.075 1.00 95.81 179 SER A CA 1
ATOM 1370 C C . SER A 1 179 ? 3.722 7.095 15.376 1.00 95.81 179 SER A C 1
ATOM 1372 O O . SER A 1 179 ? 2.671 6.834 15.954 1.00 95.81 179 SER A O 1
ATOM 1374 N N . GLU A 1 180 ? 4.544 8.057 15.802 1.00 95.69 180 GLU A N 1
ATOM 1375 C CA . GLU A 1 180 ? 4.301 8.867 17.002 1.00 95.69 180 GLU A CA 1
ATOM 1376 C C . GLU A 1 180 ? 2.964 9.620 16.939 1.00 95.69 180 GLU A C 1
ATOM 1378 O O . GLU A 1 180 ? 2.162 9.551 17.877 1.00 95.69 180 GLU A O 1
ATOM 1383 N N . GLU A 1 181 ? 2.691 10.311 15.829 1.00 93.56 181 GLU A N 1
ATOM 1384 C CA . GLU A 1 181 ? 1.447 11.063 15.658 1.00 93.56 181 GLU A CA 1
ATOM 1385 C C . GLU A 1 181 ? 0.229 10.145 15.573 1.00 93.56 181 GLU A C 1
ATOM 1387 O O . GLU A 1 181 ? -0.795 10.423 16.204 1.00 93.56 181 GLU A O 1
ATOM 1392 N N . LEU A 1 182 ? 0.336 9.033 14.843 1.00 94.56 182 LEU A N 1
ATOM 1393 C CA . LEU A 1 182 ? -0.750 8.065 14.710 1.00 94.56 182 LEU A CA 1
ATOM 1394 C C . LEU A 1 182 ? -1.061 7.377 16.040 1.00 94.56 182 LEU A C 1
ATOM 1396 O O . LEU A 1 182 ? -2.222 7.330 16.442 1.00 94.56 182 LEU A O 1
ATOM 1400 N N . ILE A 1 183 ? -0.041 6.917 16.770 1.00 95.69 183 ILE A N 1
ATOM 1401 C CA . ILE A 1 183 ? -0.200 6.319 18.105 1.00 95.69 183 ILE A CA 1
ATOM 1402 C C . ILE A 1 183 ? -0.888 7.308 19.041 1.00 95.69 183 ILE A C 1
ATOM 1404 O O . ILE A 1 183 ? -1.821 6.941 19.761 1.00 95.69 183 ILE A O 1
ATOM 1408 N N . LYS A 1 184 ? -0.466 8.576 19.017 1.00 94.56 184 LYS A N 1
ATOM 1409 C CA . LYS A 1 184 ? -1.088 9.631 19.816 1.00 94.56 184 LYS A CA 1
ATOM 1410 C C . LYS A 1 184 ? -2.566 9.807 19.458 1.00 94.56 184 LYS A C 1
ATOM 1412 O O . LYS A 1 184 ? -3.392 9.793 20.368 1.00 94.56 184 LYS A O 1
ATOM 1417 N N . LYS A 1 185 ? -2.908 9.932 18.170 1.00 93.38 185 LYS A N 1
ATOM 1418 C CA . LYS A 1 185 ? -4.300 10.097 17.709 1.00 93.38 185 LYS A CA 1
ATOM 1419 C C . LYS A 1 185 ? -5.172 8.896 18.098 1.00 93.38 185 LYS A C 1
ATOM 1421 O O . LYS A 1 185 ? -6.239 9.090 18.675 1.00 93.38 185 LYS A O 1
ATOM 1426 N N . ILE A 1 186 ? -4.689 7.671 17.877 1.00 95.12 186 ILE A N 1
ATOM 1427 C CA . ILE A 1 186 ? -5.422 6.437 18.204 1.00 95.12 186 ILE A CA 1
ATOM 1428 C C . ILE A 1 186 ? -5.670 6.323 19.715 1.00 95.12 186 ILE A C 1
ATOM 1430 O O . ILE A 1 186 ? -6.789 6.039 20.134 1.00 95.12 186 ILE A O 1
ATOM 1434 N N . ASN A 1 187 ? -4.660 6.587 20.548 1.00 93.06 187 ASN A N 1
ATOM 1435 C CA . ASN A 1 187 ? -4.794 6.477 22.005 1.00 93.06 187 ASN A CA 1
ATOM 1436 C C . ASN A 1 187 ? -5.655 7.589 22.626 1.00 93.06 187 ASN A C 1
ATOM 1438 O O . ASN A 1 187 ? -6.274 7.382 23.672 1.00 93.06 187 ASN A O 1
ATOM 1442 N N . GLN A 1 188 ? -5.680 8.775 22.014 1.00 91.50 188 GLN A N 1
ATOM 1443 C CA . GLN A 1 188 ? -6.501 9.896 22.476 1.00 91.50 188 GLN A CA 1
ATOM 1444 C C . GLN A 1 188 ? -7.970 9.752 22.082 1.00 91.50 188 GLN A C 1
ATOM 1446 O O . GLN A 1 188 ? -8.834 10.301 22.769 1.00 91.50 188 GLN A O 1
ATOM 1451 N N . PHE A 1 189 ? -8.263 9.005 21.018 1.00 90.94 189 PHE A N 1
ATOM 1452 C CA . PHE A 1 189 ? -9.628 8.772 20.582 1.00 90.94 189 PHE A CA 1
ATOM 1453 C C . PHE A 1 189 ? -10.416 7.974 21.635 1.00 90.94 189 PHE A C 1
ATOM 1455 O O . PHE A 1 189 ? -10.055 6.859 22.027 1.00 90.94 189 PHE A O 1
ATOM 1462 N N . GLN A 1 190 ? -11.509 8.569 22.112 1.00 81.56 190 GLN A N 1
ATOM 1463 C CA . GLN A 1 190 ? -12.467 7.919 23.000 1.00 81.56 190 GLN A CA 1
ATOM 1464 C C . GLN A 1 190 ? -13.701 7.537 22.166 1.00 81.56 190 GLN A C 1
ATOM 1466 O O . GLN A 1 190 ? -14.436 8.442 21.771 1.00 81.56 190 GLN A O 1
ATOM 1471 N N . PRO A 1 191 ? -13.870 6.241 21.841 1.00 72.31 191 PRO A N 1
ATOM 1472 C CA . PRO A 1 191 ? -14.969 5.742 21.014 1.00 72.31 191 PRO A CA 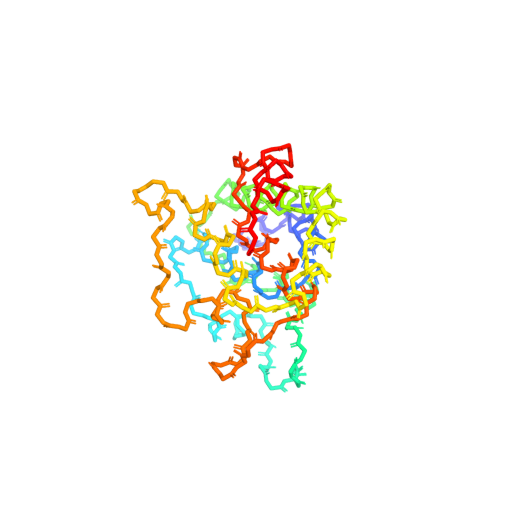1
ATOM 1473 C C . PRO A 1 191 ? -16.331 5.778 21.713 1.00 72.31 191 PRO A C 1
ATOM 1475 O O . PRO A 1 191 ? -16.366 5.812 22.965 1.00 72.31 191 PRO A O 1
#

Secondary structure (DSSP, 8-state):
--HHHHHHHHHHHHHHHHHHHHTTBHHHHHHHHHHHTTSPPPHHHHHHHHT--GGGGTTSPPB--HHHHHHHHHHH--TT--HHHHHHHHHHHHHHHHHHHHHHHHHHHHHHHHHHHHTTBHHHHHHHHHHHPPTTSTTPPPPTTHHHHHHT--TT-SB--HHHHHHHHHHH--TT--HHHHHHHHHH---

Radius of gyration: 18.75 Å; Cα contacts (8 Å, |Δi|>4): 185; chains: 1; bounding box: 43×38×52 Å

pLDDT: mean 92.47, std 6.02, range [62.34, 98.0]